Protein AF-A0AAV1TSM8-F1 (afdb_monomer_lite)

Secondary structure (DSSP, 8-state):
--HHHHHHHHHHHT---SS----HHHHHHHHHHHHTT--S-----TT-THHHHHHHHHTT-HHHHHHHHHHHHSTTTHHHHHHHHHHHH-HHHHHHHHHH--S--HHHHHHHHHHHHHHHHHHHT-TT--HHHHHHHHSTTS---GGGGGSHHHHHHHHHT-S-HHHHHHHHHHHTTT-HHHHHHHHHHHHH-TTS-HHHHHHHHHHHHHH-GGG----PPPP----

Structure (mmCIF, N/CA/C/O backbone):
data_AF-A0AAV1TSM8-F1
#
_entry.id   AF-A0AAV1TSM8-F1
#
loop_
_atom_site.group_PDB
_atom_site.id
_atom_site.type_symbol
_atom_site.label_atom_id
_atom_site.label_alt_id
_atom_site.label_comp_id
_atom_site.label_asym_id
_atom_site.label_entity_id
_atom_site.label_seq_id
_atom_site.pdbx_PDB_ins_code
_atom_site.Cartn_x
_atom_site.Cartn_y
_atom_site.Cartn_z
_atom_site.occupancy
_atom_site.B_iso_or_equiv
_atom_site.auth_seq_id
_atom_site.auth_comp_id
_atom_site.auth_asym_id
_atom_site.auth_atom_id
_atom_site.pdbx_PDB_model_num
ATOM 1 N N . MET A 1 1 ? -29.220 9.085 11.160 1.00 35.12 1 MET A N 1
ATOM 2 C CA . MET A 1 1 ? -28.774 9.929 12.291 1.00 35.12 1 MET A CA 1
ATOM 3 C C . MET A 1 1 ? -27.997 11.098 11.703 1.00 35.12 1 MET A C 1
ATOM 5 O O . MET A 1 1 ? -27.112 10.836 10.897 1.00 35.12 1 MET A O 1
ATOM 9 N N . ASN A 1 2 ? -28.374 12.352 11.973 1.00 27.00 2 ASN A N 1
ATOM 10 C CA . ASN A 1 2 ? -27.680 13.510 11.381 1.00 27.00 2 ASN A CA 1
ATOM 11 C C . ASN A 1 2 ? -26.471 13.957 12.241 1.00 27.00 2 ASN A C 1
ATOM 13 O O . ASN A 1 2 ? -26.323 13.535 13.389 1.00 27.00 2 ASN A O 1
ATOM 17 N N . LEU A 1 3 ? -25.602 14.810 11.683 1.00 28.75 3 LEU A N 1
ATOM 18 C CA . LEU A 1 3 ? -24.362 15.292 12.318 1.00 28.75 3 LEU A CA 1
ATOM 19 C C . LEU A 1 3 ? -24.583 15.992 13.673 1.00 28.75 3 LEU A C 1
ATOM 21 O O . LEU A 1 3 ? -23.741 15.866 14.561 1.00 28.75 3 LEU A O 1
ATOM 25 N N . SER A 1 4 ? -25.709 16.691 13.863 1.00 26.81 4 SER A N 1
ATOM 26 C CA . SER A 1 4 ? -26.006 17.366 15.133 1.00 26.81 4 SER A CA 1
ATOM 27 C C . SER A 1 4 ? -26.479 16.382 16.204 1.00 26.81 4 SER A C 1
ATOM 29 O O . SER A 1 4 ? -26.084 16.502 17.359 1.00 26.81 4 SER A O 1
ATOM 31 N N . GLN A 1 5 ? -27.246 15.359 15.822 1.00 33.25 5 GLN A N 1
ATOM 32 C CA . GLN A 1 5 ? -27.671 14.278 16.715 1.00 33.25 5 GLN A CA 1
ATOM 33 C C . GLN A 1 5 ? -26.491 13.398 17.146 1.00 33.25 5 GLN A C 1
ATOM 35 O O . GLN A 1 5 ? -26.446 12.965 18.293 1.00 33.25 5 GLN A O 1
ATOM 40 N N . PHE A 1 6 ? -25.503 13.192 16.267 1.00 38.78 6 PHE A N 1
ATOM 41 C CA . PHE A 1 6 ? -24.256 12.501 16.603 1.00 38.78 6 PHE A CA 1
ATOM 42 C C . PHE A 1 6 ? -23.416 13.287 17.615 1.00 38.78 6 PHE A C 1
ATOM 44 O O . PHE A 1 6 ? -22.972 12.712 18.601 1.00 38.78 6 PHE A O 1
ATOM 51 N N . GLY A 1 7 ? -23.252 14.602 17.432 1.00 30.39 7 GLY A N 1
ATOM 52 C CA . GLY A 1 7 ? -22.493 15.445 18.365 1.00 30.39 7 GLY A CA 1
ATOM 53 C C . GLY A 1 7 ? -23.121 15.575 19.760 1.00 30.39 7 GLY A C 1
ATOM 54 O O . GLY A 1 7 ? -22.390 15.740 20.738 1.00 30.39 7 GLY A O 1
ATOM 55 N N . THR A 1 8 ? -24.451 15.490 19.861 1.00 36.94 8 THR A N 1
ATOM 56 C CA . THR A 1 8 ? -25.181 15.513 21.141 1.00 36.94 8 THR A CA 1
ATOM 57 C C . THR A 1 8 ? -25.131 14.155 21.837 1.00 36.94 8 THR A C 1
ATOM 59 O O . THR A 1 8 ? -24.719 14.086 22.990 1.00 36.94 8 THR A O 1
ATOM 62 N N . TRP A 1 9 ? -25.415 13.069 21.113 1.00 39.03 9 TRP A N 1
ATOM 63 C CA . TRP A 1 9 ? -25.299 11.704 21.637 1.00 39.03 9 TRP A CA 1
ATOM 64 C C . TRP A 1 9 ? -23.859 11.375 22.082 1.00 39.03 9 TRP A C 1
ATOM 66 O O . TRP A 1 9 ? -23.645 10.807 23.147 1.00 39.03 9 TRP A O 1
ATOM 76 N N . PHE A 1 10 ? -22.848 11.818 21.325 1.00 37.97 10 PHE A N 1
ATOM 77 C CA . PHE A 1 10 ? -21.428 11.642 21.660 1.00 37.97 10 PHE A CA 1
ATOM 78 C C . PHE A 1 10 ? -21.010 12.429 22.915 1.00 37.97 10 PHE A C 1
ATOM 80 O O . PHE A 1 10 ? -20.179 11.953 23.683 1.00 37.97 10 PHE A O 1
ATOM 87 N N . ARG A 1 11 ? -21.611 13.603 23.166 1.00 37.28 11 ARG A N 1
ATOM 88 C CA . ARG A 1 11 ? -21.405 14.377 24.406 1.00 37.28 11 ARG A CA 1
ATOM 89 C C . ARG A 1 11 ? -22.070 13.730 25.622 1.00 37.28 11 ARG A C 1
ATOM 91 O O . ARG A 1 11 ? -21.498 13.778 26.705 1.00 37.28 11 ARG A O 1
ATOM 98 N N . GLU A 1 12 ? -23.233 13.109 25.444 1.00 39.12 12 GLU A N 1
ATOM 99 C CA . GLU A 1 12 ? -23.929 12.373 26.510 1.00 39.12 12 GLU A CA 1
ATOM 100 C C . GLU A 1 12 ? -23.198 11.077 26.887 1.00 39.12 12 GLU A C 1
ATOM 102 O O . GLU A 1 12 ? -23.051 10.777 28.070 1.00 39.12 12 GLU A O 1
ATOM 107 N N . VAL A 1 13 ? -22.656 10.352 25.902 1.00 37.75 13 VAL A N 1
ATOM 108 C CA . VAL A 1 13 ? -21.844 9.141 26.131 1.00 37.75 13 VAL A CA 1
ATOM 109 C C . VAL A 1 13 ? -20.476 9.474 26.751 1.00 37.75 13 VAL A C 1
ATOM 111 O O . VAL A 1 13 ? -19.934 8.677 27.514 1.00 37.75 13 VAL A O 1
ATOM 114 N N . LEU A 1 14 ? -19.920 10.660 26.474 1.00 37.56 14 LEU A N 1
ATOM 115 C CA . LEU A 1 14 ? -18.605 11.102 26.953 1.00 37.56 14 LEU A CA 1
ATOM 116 C C . LEU A 1 14 ? -18.664 12.133 28.086 1.00 37.56 14 LEU A C 1
ATOM 118 O O . LEU A 1 14 ? -17.854 13.062 28.120 1.00 37.56 14 LEU A O 1
ATOM 122 N N . SER A 1 15 ? -19.514 11.924 29.092 1.00 33.62 15 SER A N 1
ATOM 123 C CA . SER A 1 15 ? -19.273 12.524 30.417 1.00 33.62 15 SER A CA 1
ATOM 124 C C . SER A 1 15 ? -18.057 11.861 31.091 1.00 33.62 15 SER A C 1
ATOM 126 O O . SER A 1 15 ? -18.151 11.272 32.164 1.00 33.62 15 SER A O 1
ATOM 128 N N . ILE A 1 16 ? -16.896 11.912 30.431 1.00 40.06 16 ILE A N 1
ATOM 129 C CA . ILE A 1 16 ? -15.608 11.479 30.963 1.00 40.06 16 ILE A CA 1
ATOM 130 C C . ILE A 1 16 ? -14.899 12.749 31.448 1.00 40.06 16 ILE A C 1
ATOM 132 O O . ILE A 1 16 ? -14.611 13.629 30.632 1.00 40.06 16 ILE A O 1
ATOM 136 N N . PRO A 1 17 ? -14.618 12.878 32.757 1.00 32.00 17 PRO A N 1
ATOM 137 C CA . PRO A 1 17 ? -13.955 14.051 33.310 1.00 32.00 17 PRO A CA 1
ATOM 138 C C . PRO A 1 17 ? -12.619 14.286 32.605 1.00 32.00 17 PRO A C 1
ATOM 140 O O . PRO A 1 17 ? -11.873 13.340 32.342 1.00 32.00 17 PRO A O 1
ATOM 143 N N . SER A 1 18 ? -12.311 15.551 32.330 1.00 34.22 18 SER A N 1
ATOM 144 C CA . SER A 1 18 ? -11.140 16.059 31.600 1.00 34.22 18 SER A CA 1
ATOM 145 C C . SER A 1 18 ? -9.784 15.821 32.288 1.00 34.22 18 SER A C 1
ATOM 147 O O . SER A 1 18 ? -8.811 16.533 32.041 1.00 34.22 18 SER A O 1
ATOM 149 N N . THR A 1 19 ? -9.665 14.800 33.132 1.00 33.09 19 THR A N 1
ATOM 150 C CA . THR A 1 19 ? -8.467 14.508 33.911 1.00 33.09 19 THR A CA 1
ATOM 151 C C . THR A 1 19 ? -7.924 13.119 33.570 1.00 33.09 19 THR A C 1
ATOM 153 O O . THR A 1 19 ? -8.508 12.085 33.877 1.00 33.09 19 THR A O 1
ATOM 156 N N . SER A 1 20 ? -6.738 13.112 32.950 1.00 36.88 20 SER A N 1
ATOM 157 C CA . SER A 1 20 ? -5.834 11.959 32.828 1.00 36.88 20 SER A CA 1
ATOM 158 C C . SER A 1 20 ? -6.341 10.753 32.003 1.00 36.88 20 SER A C 1
ATOM 160 O O . SER A 1 20 ? -7.030 9.855 32.488 1.00 36.88 20 SER A O 1
ATOM 162 N N . LEU A 1 21 ? -5.848 10.636 30.760 1.00 42.19 21 LEU A N 1
ATOM 163 C CA . LEU A 1 21 ? -5.798 9.390 29.958 1.00 42.19 21 LEU A CA 1
ATOM 164 C C . LEU A 1 21 ? -4.765 8.383 30.528 1.00 42.19 21 LEU A C 1
ATOM 166 O O . LEU A 1 21 ? -3.925 7.826 29.810 1.00 42.19 21 LEU A O 1
ATOM 170 N N . GLY A 1 22 ? -4.789 8.186 31.848 1.00 32.69 22 GLY A N 1
ATOM 171 C CA . GLY A 1 22 ? -3.779 7.455 32.615 1.00 32.69 22 GLY A CA 1
ATOM 172 C C . GLY A 1 22 ? -3.877 5.928 32.564 1.00 32.69 22 GLY A C 1
ATOM 173 O O . GLY A 1 22 ? -2.930 5.262 32.961 1.00 32.69 22 GLY A O 1
ATOM 174 N N . GLY A 1 23 ? -4.957 5.340 32.042 1.00 42.69 23 GLY A N 1
ATOM 175 C CA . GLY A 1 23 ? -5.157 3.881 32.047 1.00 42.69 23 GLY A CA 1
ATOM 176 C C . GLY A 1 23 ? -5.340 3.292 30.650 1.00 42.69 23 GLY A C 1
ATOM 177 O O . GLY A 1 23 ? -6.032 3.885 29.828 1.00 42.69 23 GLY A O 1
ATOM 178 N N . SER A 1 24 ? -4.741 2.123 30.377 1.00 45.41 24 SER A N 1
ATOM 179 C CA . SER A 1 24 ? -5.003 1.329 29.155 1.00 45.41 24 SER A CA 1
ATOM 180 C C . SER A 1 24 ? -6.497 1.020 28.996 1.00 45.41 24 SER A C 1
ATOM 182 O O . SER A 1 24 ? -7.007 1.080 27.884 1.00 45.41 24 SER A O 1
ATOM 184 N N . SER A 1 25 ? -7.220 0.803 30.106 1.00 44.16 25 SER A N 1
ATOM 185 C CA . SER A 1 25 ? -8.643 0.440 30.083 1.00 44.16 25 SER A CA 1
ATOM 186 C C . SER A 1 25 ? -9.541 1.540 29.514 1.00 44.16 25 SER A C 1
ATOM 188 O O . SER A 1 25 ? -10.339 1.254 28.638 1.00 44.16 25 SER A O 1
ATOM 190 N N . LYS A 1 26 ? -9.363 2.813 29.902 1.00 52.72 26 LYS A N 1
ATOM 191 C CA . LYS A 1 26 ? -10.161 3.932 29.355 1.00 52.72 26 LYS A CA 1
ATOM 192 C C . LYS A 1 26 ? -9.941 4.130 27.854 1.00 52.72 26 LYS A C 1
ATOM 194 O O . LYS A 1 26 ? -10.838 4.551 27.132 1.00 52.72 26 LYS A O 1
ATOM 199 N N . VAL A 1 27 ? -8.727 3.847 27.383 1.00 48.19 27 VAL A N 1
ATOM 200 C CA . VAL A 1 27 ? -8.372 3.930 25.962 1.00 48.19 27 VAL A CA 1
ATOM 201 C C . VAL A 1 27 ? -8.989 2.758 25.193 1.00 48.19 27 VAL A C 1
ATOM 203 O O . VAL A 1 27 ? -9.512 2.951 24.098 1.00 48.19 27 VAL A O 1
ATOM 206 N N . GLU A 1 28 ? -8.990 1.563 25.784 1.00 45.34 28 GLU A N 1
ATOM 207 C CA . GLU A 1 28 ? -9.675 0.385 25.247 1.00 45.34 28 GLU A CA 1
ATOM 208 C C . GLU A 1 28 ? -11.203 0.547 25.241 1.00 45.34 28 GLU A C 1
ATOM 210 O O . GLU A 1 28 ? -11.828 0.160 24.257 1.00 45.34 28 GLU A O 1
ATOM 215 N N . GLU A 1 29 ? -11.798 1.168 26.263 1.00 53.22 29 GLU A N 1
ATOM 216 C CA . GLU A 1 29 ? -13.232 1.491 26.352 1.00 53.22 29 GLU A CA 1
ATOM 217 C C . GLU A 1 29 ? -13.659 2.496 25.275 1.00 53.22 29 GLU A C 1
ATOM 219 O O . GLU A 1 29 ? -14.623 2.243 24.552 1.00 53.22 29 GLU A O 1
ATOM 224 N N . LEU A 1 30 ? -12.904 3.589 25.095 1.00 52.16 30 LEU A N 1
ATOM 225 C CA . LEU A 1 30 ? -13.099 4.543 23.991 1.00 52.16 30 LEU A CA 1
ATOM 226 C C . LEU A 1 30 ? -13.048 3.836 22.632 1.00 52.16 30 LEU A C 1
ATOM 228 O O . LEU A 1 30 ? -13.868 4.090 21.752 1.00 52.16 30 LEU A O 1
ATOM 232 N N . PHE A 1 31 ? -12.110 2.907 22.472 1.00 48.06 31 PHE A N 1
ATOM 233 C CA . PHE A 1 31 ? -11.963 2.141 21.244 1.00 48.06 31 PHE A CA 1
ATOM 234 C C . PHE A 1 31 ? -13.099 1.140 21.018 1.00 48.06 31 PHE A C 1
ATOM 236 O O . PHE A 1 31 ? -13.610 1.048 19.905 1.00 48.06 31 PHE A O 1
ATOM 243 N N . HIS A 1 32 ? -13.532 0.425 22.058 1.00 47.44 32 HIS A N 1
ATOM 244 C CA . HIS A 1 32 ? -14.651 -0.517 21.979 1.00 47.44 32 HIS A CA 1
ATOM 245 C C . HIS A 1 32 ? -15.971 0.210 21.724 1.00 47.44 32 HIS A C 1
ATOM 247 O O . HIS A 1 32 ? -16.754 -0.262 20.911 1.00 47.44 32 HIS A O 1
ATOM 253 N N . SER A 1 33 ? -16.188 1.382 22.325 1.00 48.62 33 SER A N 1
ATOM 254 C CA . SER A 1 33 ? -17.345 2.239 22.036 1.00 48.62 33 SER A CA 1
ATOM 255 C C . SER A 1 33 ? -17.369 2.678 20.566 1.00 48.62 33 SER A C 1
ATOM 257 O O . SER A 1 33 ? -18.388 2.556 19.888 1.00 48.62 33 SER A O 1
ATOM 259 N N . ILE A 1 34 ? -16.217 3.093 20.025 1.00 49.06 34 ILE A N 1
ATOM 260 C CA . ILE A 1 34 ? -16.070 3.415 18.600 1.00 49.06 34 ILE A CA 1
ATOM 261 C C . ILE A 1 34 ? -16.335 2.168 17.739 1.00 49.06 34 ILE A C 1
ATOM 263 O O . ILE A 1 34 ? -17.004 2.300 16.715 1.00 49.06 34 ILE A O 1
ATOM 267 N N . ALA A 1 35 ? -15.844 0.991 18.136 1.00 40.03 35 ALA A N 1
ATOM 268 C CA . ALA A 1 35 ? -15.894 -0.261 17.376 1.00 40.03 35 ALA A CA 1
ATOM 269 C C . ALA A 1 35 ? -17.227 -1.030 17.457 1.00 40.03 35 ALA A C 1
ATOM 271 O O . ALA A 1 35 ? -17.561 -1.741 16.517 1.00 40.03 35 ALA A O 1
ATOM 272 N N . GLN A 1 36 ? -18.014 -0.903 18.530 1.00 43.00 36 GLN A N 1
ATOM 273 C CA . GLN A 1 36 ? -19.219 -1.715 18.783 1.00 43.00 36 GLN A CA 1
ATOM 274 C C . GLN A 1 36 ? -20.381 -1.474 17.803 1.00 43.00 36 GLN A C 1
ATOM 276 O O . GLN A 1 36 ? -21.372 -2.201 17.826 1.00 43.00 36 GLN A O 1
ATOM 281 N N . HIS A 1 37 ? -20.268 -0.492 16.910 1.00 39.97 37 HIS A N 1
ATOM 282 C CA . HIS A 1 37 ? -21.235 -0.271 15.829 1.00 39.97 37 HIS A CA 1
ATOM 283 C C . HIS A 1 37 ? -20.816 -0.897 14.488 1.00 39.97 37 HIS A C 1
ATOM 285 O O . HIS A 1 37 ? -21.556 -0.812 13.510 1.00 39.97 37 HIS A O 1
ATOM 291 N N . ALA A 1 38 ? -19.666 -1.571 14.448 1.00 38.03 38 ALA A N 1
ATOM 292 C CA . ALA A 1 38 ? -19.177 -2.320 13.301 1.00 38.03 38 ALA A CA 1
ATOM 293 C C . ALA A 1 38 ? -19.824 -3.711 13.232 1.00 38.03 38 ALA A C 1
ATOM 295 O O . ALA A 1 38 ? -19.427 -4.629 13.953 1.00 38.03 38 ALA A O 1
ATOM 296 N N . LYS A 1 39 ? -20.798 -3.917 12.341 1.00 35.34 39 LYS A N 1
ATOM 297 C CA . LYS A 1 39 ? -21.132 -5.288 11.927 1.00 35.34 39 LYS A CA 1
ATOM 298 C C . LYS A 1 39 ? -19.935 -5.845 11.159 1.00 35.34 39 LYS A C 1
ATOM 300 O O . LYS A 1 39 ? -19.425 -5.176 10.270 1.00 35.34 39 LYS A O 1
ATOM 305 N N . VAL A 1 40 ? -19.510 -7.066 11.490 1.00 34.75 40 VAL A N 1
ATOM 306 C CA . VAL A 1 40 ? -18.447 -7.807 10.790 1.00 34.75 40 VAL A CA 1
ATOM 307 C C . VAL A 1 40 ? -18.929 -8.150 9.377 1.00 34.75 40 VAL A C 1
ATOM 309 O O . VAL A 1 40 ? -19.366 -9.258 9.091 1.00 34.75 40 VAL A O 1
ATOM 312 N N . LYS A 1 41 ? -18.918 -7.162 8.493 1.00 37.03 41 LYS A N 1
ATOM 313 C CA . LYS A 1 41 ? -19.013 -7.327 7.052 1.00 37.03 41 LYS A CA 1
ATOM 314 C C . LYS A 1 41 ? -17.771 -6.638 6.522 1.00 37.03 41 LYS A C 1
ATOM 316 O O . LYS A 1 41 ? -17.574 -5.456 6.785 1.00 37.03 41 LYS A O 1
ATOM 321 N N . ILE A 1 42 ? -16.898 -7.388 5.858 1.00 38.28 42 ILE A N 1
ATOM 322 C CA . ILE A 1 42 ? -15.770 -6.797 5.144 1.00 38.28 42 ILE A CA 1
ATOM 323 C C . ILE A 1 42 ? -16.404 -5.931 4.056 1.00 38.28 42 ILE A C 1
ATOM 325 O O . ILE A 1 42 ? -16.921 -6.450 3.069 1.00 38.28 42 ILE A O 1
ATOM 329 N N . VAL A 1 43 ? -16.480 -4.622 4.288 1.00 40.88 43 VAL A N 1
ATOM 330 C CA . VAL A 1 43 ? -16.916 -3.679 3.261 1.00 40.88 43 VAL A CA 1
ATOM 331 C C . VAL A 1 43 ? -15.724 -3.515 2.327 1.00 40.88 43 VAL A C 1
ATOM 333 O O . VAL A 1 43 ? -14.792 -2.756 2.592 1.00 40.88 43 VAL A O 1
ATOM 336 N N . THR A 1 44 ? -15.714 -4.349 1.291 1.00 46.91 44 THR A N 1
ATOM 337 C CA . THR A 1 44 ? -14.801 -4.278 0.145 1.00 46.91 44 THR A CA 1
ATOM 338 C C . THR A 1 44 ? -15.327 -3.353 -0.946 1.00 46.91 44 THR A C 1
ATOM 340 O O . THR A 1 44 ? -14.663 -3.204 -1.968 1.00 46.91 44 THR A O 1
ATOM 343 N N . ASP A 1 45 ? -16.523 -2.791 -0.756 1.00 51.19 45 ASP A N 1
ATOM 344 C CA . ASP A 1 45 ? -17.213 -2.020 -1.773 1.00 51.19 45 ASP A CA 1
ATOM 345 C C . ASP A 1 45 ? -16.500 -0.687 -1.977 1.00 51.19 45 ASP A C 1
ATOM 347 O O . ASP A 1 45 ? -16.476 0.173 -1.094 1.00 51.19 45 ASP A O 1
ATOM 351 N N . VAL A 1 46 ? -15.840 -0.562 -3.122 1.00 51.94 46 VAL A N 1
ATOM 352 C CA . VAL A 1 46 ? -15.039 0.617 -3.445 1.00 51.94 46 VAL A CA 1
ATOM 353 C C . VAL A 1 46 ? -15.925 1.784 -3.889 1.00 51.94 46 VAL A C 1
ATOM 355 O O . VAL A 1 46 ? -15.475 2.930 -3.902 1.00 51.94 46 VAL A O 1
ATOM 358 N N . ASP A 1 47 ? -17.205 1.504 -4.150 1.00 51.28 47 ASP A N 1
ATOM 359 C CA . ASP A 1 47 ? -18.216 2.491 -4.517 1.00 51.28 47 ASP A CA 1
ATOM 360 C C . ASP A 1 47 ? -18.777 3.241 -3.287 1.00 51.28 47 ASP A C 1
ATOM 362 O O . ASP A 1 47 ? -19.383 4.306 -3.431 1.00 51.28 47 ASP A O 1
ATOM 366 N N . ASP A 1 48 ? -18.520 2.752 -2.062 1.00 63.50 48 ASP A N 1
AT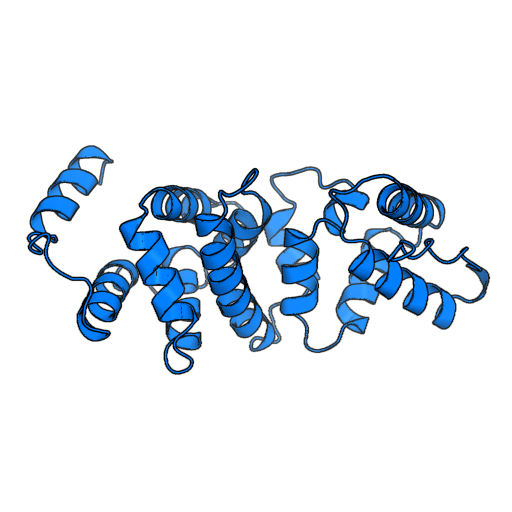OM 367 C CA . ASP A 1 48 ? -18.881 3.414 -0.799 1.00 63.50 48 ASP A CA 1
ATOM 368 C C . ASP A 1 48 ? -17.644 3.766 0.050 1.00 63.50 48 ASP A C 1
ATOM 370 O O . ASP A 1 48 ? -17.237 3.062 0.977 1.00 63.50 48 ASP A O 1
ATOM 374 N N . LEU A 1 49 ? -17.063 4.939 -0.222 1.00 65.06 49 LEU A N 1
ATOM 375 C CA . LEU A 1 49 ? -15.950 5.506 0.554 1.00 65.06 49 LEU A CA 1
ATOM 376 C C . LEU A 1 49 ? -16.405 6.342 1.766 1.00 65.06 49 LEU A C 1
ATOM 378 O O . LEU A 1 49 ? -15.611 7.102 2.338 1.00 65.06 49 LEU A O 1
ATOM 382 N N . SER A 1 50 ? -17.666 6.233 2.203 1.00 67.25 50 SER A N 1
ATOM 383 C CA . SER A 1 50 ? -18.161 6.988 3.366 1.00 67.25 50 SER A CA 1
ATOM 384 C C . SER A 1 50 ? -17.369 6.675 4.644 1.00 67.25 50 SER A C 1
ATOM 386 O O . SER A 1 50 ? -17.090 7.584 5.435 1.00 67.25 50 SER A O 1
ATOM 388 N N . GLY A 1 51 ? -16.909 5.428 4.800 1.00 67.06 51 GLY A N 1
ATOM 389 C CA . GLY A 1 51 ? -16.019 5.005 5.882 1.00 67.06 51 GLY A CA 1
ATOM 390 C C . GLY A 1 51 ? -14.675 5.741 5.885 1.00 67.06 51 GLY A C 1
ATOM 391 O O . GLY A 1 51 ? -14.172 6.096 6.951 1.00 67.06 51 GLY A O 1
ATOM 392 N N . ALA A 1 52 ? -14.131 6.075 4.710 1.00 67.12 52 ALA A N 1
ATOM 393 C CA . ALA A 1 52 ? -12.859 6.783 4.589 1.00 67.12 52 ALA A CA 1
ATOM 394 C C . ALA A 1 52 ? -12.996 8.224 5.083 1.00 67.12 52 ALA A C 1
ATOM 396 O O . ALA A 1 52 ? -12.173 8.705 5.862 1.00 67.12 52 ALA A O 1
ATOM 397 N N . LYS A 1 53 ? -14.088 8.895 4.696 1.00 69.75 53 LYS A N 1
ATOM 398 C CA . LYS A 1 53 ? -14.419 10.236 5.191 1.00 69.75 53 LYS A CA 1
ATOM 399 C C . LYS A 1 53 ? -14.605 10.231 6.707 1.00 69.75 53 LYS A C 1
ATOM 401 O O . LYS A 1 53 ? -14.031 11.075 7.388 1.00 69.75 53 LYS A O 1
ATOM 406 N N . GLN A 1 54 ? -15.359 9.271 7.243 1.00 72.06 54 GLN A N 1
ATOM 407 C CA . GLN A 1 54 ? -15.567 9.145 8.690 1.00 72.06 54 GLN A CA 1
ATOM 408 C C . GLN A 1 54 ? -14.250 8.920 9.441 1.00 72.06 54 GLN A C 1
ATOM 410 O O . GLN A 1 54 ? -14.016 9.560 10.467 1.00 72.06 54 GLN A O 1
ATOM 415 N N . PHE A 1 55 ? -13.364 8.070 8.920 1.00 75.75 55 PHE A N 1
ATOM 416 C CA . PHE A 1 55 ? -12.042 7.865 9.503 1.00 75.75 55 PHE A CA 1
ATOM 417 C C . PHE A 1 55 ? -11.191 9.142 9.450 1.00 75.75 55 PHE A C 1
ATOM 419 O O . PHE A 1 55 ? -10.622 9.541 10.464 1.00 75.75 55 PHE A O 1
ATOM 426 N N . LEU A 1 56 ? -11.148 9.846 8.316 1.00 72.00 56 LEU A N 1
ATOM 427 C CA . LEU A 1 56 ? -10.405 11.105 8.197 1.00 72.00 56 LEU A CA 1
ATOM 428 C C . LEU A 1 56 ? -10.931 12.198 9.142 1.00 72.00 56 LEU A C 1
ATOM 430 O O . LEU A 1 56 ? -10.122 12.930 9.710 1.00 72.00 56 LEU A O 1
ATOM 434 N N . GLU A 1 57 ? -12.248 12.291 9.352 1.00 72.69 57 GLU A N 1
ATOM 435 C CA . GLU A 1 57 ? -12.850 13.184 10.359 1.00 72.69 57 GLU A CA 1
ATOM 436 C C . GLU A 1 57 ? -12.474 12.767 11.788 1.00 72.69 57 GLU A C 1
ATOM 438 O O . GLU A 1 57 ? -12.105 13.613 12.598 1.00 72.69 57 GLU A O 1
ATOM 443 N N . THR A 1 58 ? -12.478 11.463 12.081 1.00 68.56 58 THR A N 1
ATOM 444 C CA . THR A 1 58 ? -12.037 10.897 13.373 1.00 68.56 58 THR A CA 1
ATOM 445 C C . THR A 1 58 ? -10.588 11.304 13.684 1.00 68.56 58 THR A C 1
ATOM 447 O O . THR A 1 58 ? -10.247 11.614 14.824 1.00 68.56 58 THR A O 1
ATOM 450 N N . LEU A 1 59 ? -9.727 11.382 12.663 1.00 68.19 59 LEU A N 1
ATOM 451 C CA . LEU A 1 59 ? -8.335 11.817 12.816 1.00 68.19 59 LEU A CA 1
ATOM 452 C C . LEU A 1 59 ? -8.160 13.319 13.085 1.00 68.19 59 LEU A C 1
ATOM 454 O O . LEU A 1 59 ? -7.050 13.721 13.433 1.00 68.19 59 LEU A O 1
ATOM 458 N N . LYS A 1 60 ? -9.199 14.149 12.916 1.00 68.75 60 LYS A N 1
ATOM 459 C CA . LYS A 1 60 ? -9.135 15.580 13.263 1.00 68.75 60 LYS A CA 1
ATOM 460 C C . LYS A 1 60 ? -9.247 15.822 14.768 1.00 68.75 60 LYS A C 1
ATOM 462 O O . LYS A 1 60 ? -8.915 16.914 15.219 1.00 68.75 60 LYS A O 1
ATOM 467 N N . ASP A 1 61 ? -9.688 14.827 15.539 1.00 73.25 61 ASP A N 1
ATOM 468 C CA . ASP A 1 61 ? -9.739 14.887 16.998 1.00 73.25 61 ASP A CA 1
ATOM 469 C C . ASP A 1 61 ? -8.389 14.433 17.607 1.00 73.25 61 ASP A C 1
ATOM 471 O O . ASP A 1 61 ? -8.033 13.248 17.528 1.00 73.25 61 ASP A O 1
ATOM 475 N N . PRO A 1 62 ? -7.625 15.334 18.262 1.00 66.81 62 PRO A N 1
ATOM 476 C CA . PRO A 1 62 ? -6.321 15.007 18.845 1.00 66.81 62 PRO A CA 1
ATOM 477 C C . PRO A 1 62 ? -6.377 13.943 19.951 1.00 66.81 62 PRO A C 1
ATOM 479 O O . PRO A 1 62 ? -5.400 13.213 20.158 1.00 66.81 62 PRO A O 1
ATOM 482 N N . VAL A 1 63 ? -7.498 13.846 20.673 1.00 69.44 63 VAL A N 1
ATOM 483 C CA . VAL A 1 63 ? -7.693 12.863 21.749 1.00 69.44 63 VAL A CA 1
ATOM 484 C C . VAL A 1 63 ? -7.826 11.468 21.152 1.00 69.44 63 VAL A C 1
ATOM 486 O O . VAL A 1 63 ? -7.151 10.533 21.595 1.00 69.44 63 VAL A O 1
ATOM 489 N N . GLN A 1 64 ? -8.637 11.344 20.102 1.00 67.44 64 GLN A N 1
ATOM 490 C CA . GLN A 1 64 ? -8.850 10.081 19.396 1.00 67.44 64 GLN A CA 1
ATOM 491 C C . GLN A 1 64 ? -7.569 9.626 18.696 1.00 67.44 64 GLN A C 1
ATOM 493 O O . GLN A 1 64 ? -7.165 8.472 18.835 1.00 67.44 64 GLN A O 1
ATOM 498 N N . LEU A 1 65 ? -6.865 10.547 18.035 1.00 67.50 65 LEU A N 1
ATOM 499 C CA . LEU A 1 65 ? -5.585 10.282 17.376 1.00 67.50 65 LEU A CA 1
ATOM 500 C C . LEU A 1 65 ? -4.551 9.671 18.340 1.00 67.50 65 LEU A C 1
ATOM 502 O O . LEU A 1 65 ? -3.900 8.669 18.026 1.00 67.50 65 LEU A O 1
ATOM 506 N N . LYS A 1 66 ? -4.436 10.240 19.547 1.00 69.50 66 LYS A N 1
ATOM 507 C CA . LYS A 1 66 ? -3.519 9.758 20.589 1.00 69.50 66 LYS A CA 1
ATOM 508 C C . LYS A 1 66 ? -3.956 8.409 21.168 1.00 69.50 66 LYS A C 1
ATOM 510 O O . LYS A 1 66 ? -3.103 7.571 21.469 1.00 69.50 66 LYS A O 1
ATOM 515 N N . ALA A 1 67 ? -5.264 8.181 21.299 1.00 70.38 67 ALA A N 1
ATOM 516 C CA . ALA A 1 67 ? -5.820 6.895 21.714 1.00 70.38 67 ALA A CA 1
ATOM 517 C C . ALA A 1 67 ? -5.504 5.788 20.693 1.00 70.38 67 ALA A C 1
ATOM 519 O O . ALA A 1 67 ? -4.959 4.750 21.076 1.00 70.38 67 ALA A O 1
ATOM 520 N N . PHE A 1 68 ? -5.739 6.032 19.397 1.00 70.06 68 PHE A N 1
ATOM 521 C CA . PHE A 1 68 ? -5.399 5.083 18.330 1.00 70.06 68 PHE A CA 1
ATOM 522 C C . PHE A 1 68 ? -3.911 4.758 18.308 1.00 70.06 68 PHE A C 1
ATOM 524 O O . PHE A 1 68 ? -3.551 3.583 18.246 1.00 70.06 68 PHE A O 1
ATOM 531 N N . GLN A 1 69 ? -3.046 5.773 18.410 1.00 69.56 69 GLN A N 1
ATOM 532 C CA . GLN A 1 69 ? -1.601 5.559 18.451 1.00 69.56 69 GLN A CA 1
ATOM 533 C C . GLN A 1 69 ? -1.207 4.649 19.623 1.00 69.56 69 GLN A C 1
ATOM 535 O O . GLN A 1 69 ? -0.502 3.660 19.428 1.00 69.56 69 GLN A O 1
ATOM 540 N N . LYS A 1 70 ? -1.700 4.940 20.834 1.00 70.94 70 LYS A N 1
ATOM 541 C CA . LYS A 1 70 ? -1.373 4.162 22.038 1.00 70.94 70 LYS A CA 1
ATOM 542 C C . LYS A 1 70 ? -1.830 2.704 21.927 1.00 70.94 70 LYS A C 1
ATOM 544 O O . LYS A 1 70 ? -1.112 1.813 22.373 1.00 70.94 70 LYS A O 1
ATOM 549 N N . LEU A 1 71 ? -2.985 2.458 21.309 1.00 68.44 71 LEU A N 1
ATOM 550 C CA . LEU A 1 71 ? -3.498 1.104 21.090 1.00 68.44 71 LEU A CA 1
ATOM 551 C C . LEU A 1 71 ? -2.718 0.361 20.006 1.00 68.44 71 LEU A C 1
ATOM 553 O O . LEU A 1 71 ? -2.291 -0.765 20.226 1.00 68.44 71 LEU A O 1
ATOM 557 N N . CYS A 1 72 ? -2.437 0.999 18.870 1.00 67.19 72 CYS A N 1
ATOM 558 C CA . CYS A 1 72 ? -1.647 0.376 17.804 1.00 67.19 72 CYS A CA 1
ATOM 559 C C . CYS A 1 72 ? -0.229 -0.001 18.273 1.00 67.19 72 CYS A C 1
ATOM 561 O O . CYS A 1 72 ? 0.324 -1.003 17.820 1.00 67.19 72 CYS A O 1
ATOM 563 N N . MET A 1 73 ? 0.344 0.777 19.200 1.00 68.19 73 MET A N 1
ATOM 564 C CA . MET A 1 73 ? 1.647 0.499 19.812 1.00 68.19 73 MET A CA 1
ATOM 565 C C . MET A 1 73 ? 1.602 -0.595 20.890 1.00 68.19 73 MET A C 1
ATOM 567 O O . MET A 1 73 ? 2.645 -1.162 21.218 1.00 68.19 73 MET A O 1
ATOM 571 N N . SER A 1 74 ? 0.431 -0.926 21.446 1.00 64.94 74 SER A N 1
ATOM 572 C CA . SER A 1 74 ? 0.320 -2.024 22.405 1.00 64.94 74 SER A CA 1
ATOM 573 C C . SER A 1 74 ? 0.198 -3.350 21.640 1.00 64.94 74 SER A C 1
ATOM 575 O O . SER A 1 74 ? -0.833 -3.691 21.059 1.00 64.94 74 SER A O 1
ATOM 577 N N . GLY A 1 75 ? 1.290 -4.122 21.601 1.00 55.56 75 GLY A N 1
ATOM 578 C CA . GLY A 1 75 ? 1.405 -5.325 20.759 1.00 55.56 75 GLY A CA 1
ATOM 579 C C . GLY A 1 75 ? 0.300 -6.375 20.961 1.00 55.56 75 GLY A C 1
ATOM 580 O O . GLY A 1 75 ? -0.035 -7.094 20.026 1.00 55.56 75 GLY A O 1
ATOM 581 N N . LYS A 1 76 ? -0.336 -6.421 22.142 1.00 59.31 76 LYS A N 1
ATOM 582 C CA . LYS A 1 76 ? -1.476 -7.312 22.435 1.00 59.31 76 LYS A CA 1
ATOM 583 C C . LYS A 1 76 ? -2.799 -6.864 21.796 1.00 59.31 76 LYS A C 1
ATOM 585 O O . LYS A 1 76 ? -3.715 -7.677 21.686 1.00 59.31 76 LYS A O 1
ATOM 590 N N . SER A 1 77 ? -2.925 -5.598 21.392 1.00 65.50 77 SER A N 1
ATOM 591 C CA . SER A 1 77 ? -4.176 -5.033 20.869 1.00 65.50 77 SER A CA 1
ATOM 592 C C . SER A 1 77 ? -4.125 -4.673 19.382 1.00 65.50 77 SER A C 1
ATOM 594 O O . SER A 1 77 ? -5.184 -4.573 18.770 1.00 65.50 77 SER A O 1
ATOM 596 N N . ARG A 1 78 ? -2.940 -4.586 18.757 1.00 72.12 78 ARG A N 1
ATOM 597 C CA . ARG A 1 78 ? -2.775 -4.196 17.339 1.00 72.12 78 ARG A CA 1
ATOM 598 C C . ARG A 1 78 ? -3.690 -4.959 16.369 1.00 72.12 78 ARG A C 1
ATOM 600 O O . ARG A 1 78 ? -4.344 -4.336 15.537 1.00 72.12 78 ARG A O 1
ATOM 607 N N . GLY A 1 79 ? -3.800 -6.283 16.505 1.00 72.25 79 GLY A N 1
ATOM 608 C CA . GLY A 1 79 ? -4.696 -7.097 15.668 1.00 72.25 79 GLY A CA 1
ATOM 609 C C . GLY A 1 79 ? -6.187 -6.821 15.911 1.00 72.25 79 GLY A C 1
ATOM 610 O O . GLY A 1 79 ? -6.958 -6.705 14.960 1.00 72.25 79 GLY A O 1
ATOM 611 N N .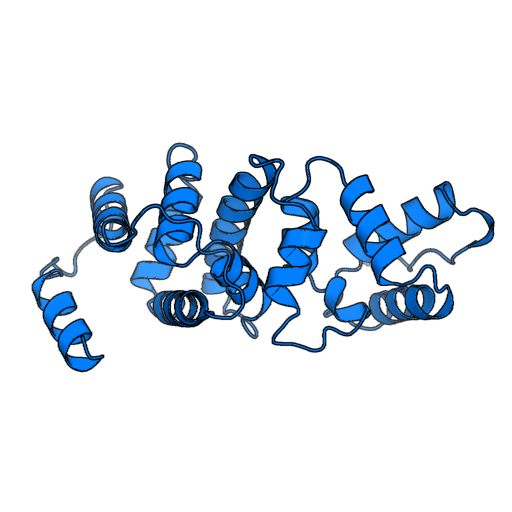 LYS A 1 80 ? -6.592 -6.636 17.177 1.00 74.88 80 LYS A N 1
ATOM 612 C CA . LYS A 1 80 ? -7.968 -6.249 17.546 1.00 74.88 80 LYS A CA 1
ATOM 613 C C . LYS A 1 80 ? -8.312 -4.854 17.032 1.00 74.88 80 LYS A C 1
ATOM 615 O O . LYS A 1 80 ? -9.438 -4.618 16.597 1.00 74.88 80 LYS A O 1
ATOM 620 N N . VAL A 1 81 ? -7.331 -3.953 17.059 1.00 74.44 81 VAL A N 1
ATOM 621 C CA . VAL A 1 81 ? -7.473 -2.588 16.569 1.00 74.44 81 VAL A CA 1
ATOM 622 C C . VAL A 1 81 ? -7.724 -2.583 15.069 1.00 74.44 81 VAL A C 1
ATOM 624 O O . VAL A 1 81 ? -8.722 -2.028 14.618 1.00 74.44 81 VAL A O 1
ATOM 627 N N . ALA A 1 82 ? -6.881 -3.281 14.308 1.00 79.88 82 ALA A N 1
ATOM 628 C CA . ALA A 1 82 ? -7.058 -3.418 12.868 1.00 79.88 82 ALA A CA 1
ATOM 629 C C . ALA A 1 82 ? -8.402 -4.074 12.510 1.00 79.88 82 ALA A C 1
ATOM 631 O O . ALA A 1 82 ? -9.109 -3.588 11.635 1.00 79.88 82 ALA A O 1
ATOM 632 N N . ALA A 1 83 ? -8.800 -5.137 13.220 1.00 77.50 83 ALA A N 1
ATOM 633 C CA . ALA A 1 83 ? -10.086 -5.801 12.994 1.00 77.50 83 ALA A CA 1
ATOM 634 C C . ALA A 1 83 ? -11.288 -4.880 13.252 1.00 77.50 83 ALA A C 1
ATOM 636 O O . ALA A 1 83 ? -12.257 -4.902 12.499 1.00 77.50 83 ALA A O 1
ATOM 637 N N . SER A 1 84 ? -11.212 -4.050 14.289 1.00 73.62 84 SER A N 1
ATOM 638 C CA . SER A 1 84 ? -12.279 -3.111 14.642 1.00 73.62 84 SER A CA 1
ATOM 639 C C . SER A 1 84 ? -12.361 -1.931 13.673 1.00 73.62 84 SER A C 1
ATOM 641 O O . SER A 1 84 ? -13.456 -1.514 13.307 1.00 73.62 84 SER A O 1
ATOM 643 N N . LEU A 1 85 ? -11.213 -1.417 13.219 1.00 78.06 85 LEU A N 1
ATOM 644 C CA . LEU A 1 85 ? -11.151 -0.387 12.179 1.00 78.06 85 LEU A CA 1
ATOM 645 C C . LEU A 1 85 ? -11.714 -0.913 10.854 1.00 78.06 85 LEU A C 1
ATOM 647 O O . LEU A 1 85 ? -12.567 -0.259 10.260 1.00 78.06 85 LEU A O 1
ATOM 651 N N . ALA A 1 86 ? -11.298 -2.114 10.444 1.00 80.00 86 ALA A N 1
ATOM 652 C CA . ALA A 1 86 ? -11.809 -2.784 9.253 1.00 80.00 86 ALA A CA 1
ATOM 653 C C . ALA A 1 86 ? -13.319 -3.040 9.338 1.00 80.00 86 ALA A C 1
ATOM 655 O O . ALA A 1 86 ? -14.042 -2.754 8.391 1.00 80.00 86 ALA A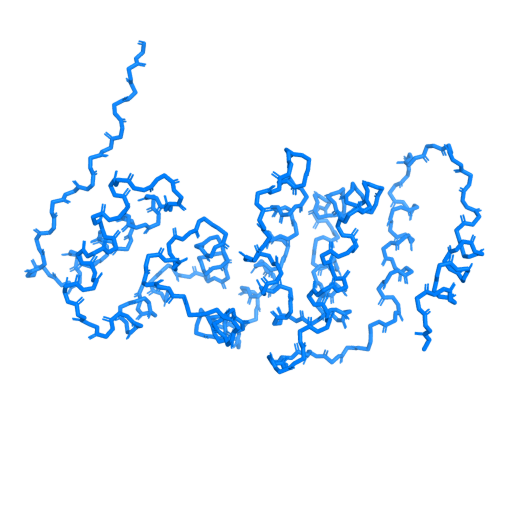 O 1
ATOM 656 N N . GLY A 1 87 ? -13.817 -3.530 10.478 1.00 74.00 87 GLY A N 1
ATOM 657 C CA . GLY A 1 87 ? -15.250 -3.756 10.661 1.00 74.00 87 GLY A CA 1
ATOM 658 C C . GLY A 1 87 ? -16.064 -2.462 10.635 1.00 74.00 87 GLY A C 1
ATOM 659 O O . GLY A 1 87 ? -17.203 -2.464 10.176 1.00 74.00 87 GLY A O 1
ATOM 660 N N . LYS A 1 88 ? -15.511 -1.361 11.160 1.00 74.06 88 LYS A N 1
ATOM 661 C CA . LYS A 1 88 ? -16.228 -0.086 11.254 1.00 74.06 88 LYS A CA 1
ATOM 662 C C . LYS A 1 88 ? -16.241 0.675 9.939 1.00 74.06 88 LYS A C 1
ATOM 664 O O . LYS A 1 88 ? -17.282 1.190 9.547 1.00 74.06 88 LYS A O 1
ATOM 669 N N . TYR A 1 89 ? -15.071 0.811 9.327 1.00 76.94 89 TYR A N 1
ATOM 670 C CA . TYR A 1 89 ? -14.872 1.693 8.183 1.00 76.94 89 TYR A CA 1
ATOM 671 C C . TYR A 1 89 ? -14.793 0.930 6.861 1.00 76.94 89 TYR A C 1
ATOM 673 O O . TYR A 1 89 ? -15.083 1.522 5.832 1.00 76.94 89 TYR A O 1
ATOM 681 N N . GLY A 1 90 ? -14.451 -0.361 6.879 1.00 81.88 90 GLY A N 1
ATOM 682 C CA . GLY A 1 90 ? -14.160 -1.156 5.686 1.00 81.88 90 GLY A CA 1
ATOM 683 C C . GLY A 1 90 ? -12.672 -1.153 5.337 1.00 81.88 90 GLY A C 1
ATOM 684 O O . GLY A 1 90 ? -11.983 -0.146 5.495 1.00 81.88 90 GLY A O 1
ATOM 685 N N . ASP A 1 91 ? -12.157 -2.284 4.852 1.00 86.81 91 ASP A N 1
ATOM 686 C CA . ASP A 1 91 ? -10.743 -2.412 4.474 1.00 86.81 91 ASP A CA 1
ATOM 687 C C . ASP A 1 91 ? -10.389 -1.497 3.284 1.00 86.81 91 ASP A C 1
ATOM 689 O O . ASP A 1 91 ? -9.371 -0.803 3.329 1.00 86.81 91 ASP A O 1
ATOM 693 N N . ALA A 1 92 ? -11.272 -1.408 2.281 1.00 83.81 92 ALA A N 1
ATOM 694 C CA . ALA A 1 92 ? -11.085 -0.548 1.110 1.00 83.81 92 ALA A CA 1
ATOM 695 C C . ALA A 1 92 ? -11.021 0.940 1.485 1.00 83.81 92 ALA A C 1
ATOM 697 O O . ALA A 1 92 ? -10.091 1.659 1.118 1.00 83.81 92 ALA A O 1
ATOM 698 N N . ALA A 1 93 ? -11.969 1.384 2.308 1.00 81.44 93 ALA A N 1
ATOM 699 C CA . ALA A 1 93 ? -12.024 2.743 2.825 1.00 81.44 93 ALA A CA 1
ATOM 700 C C . ALA A 1 93 ? -10.798 3.103 3.682 1.00 81.44 93 ALA A C 1
ATOM 702 O O . ALA A 1 93 ? -10.280 4.219 3.594 1.00 81.44 93 ALA A O 1
ATOM 703 N N . MET A 1 94 ? -10.311 2.158 4.494 1.00 86.69 94 MET A N 1
ATOM 704 C CA . MET A 1 94 ? -9.093 2.346 5.281 1.00 86.69 94 MET A CA 1
ATOM 705 C C . MET A 1 94 ? -7.858 2.478 4.385 1.00 86.69 94 MET A C 1
ATOM 707 O O . MET A 1 94 ? -7.059 3.391 4.600 1.00 86.69 94 MET A O 1
ATOM 711 N N . ALA A 1 95 ? -7.706 1.624 3.367 1.00 86.69 95 ALA A N 1
ATOM 712 C CA . ALA A 1 95 ? -6.618 1.735 2.392 1.00 86.69 95 ALA A CA 1
ATOM 713 C C . ALA A 1 95 ? -6.647 3.091 1.674 1.00 86.69 95 ALA A C 1
ATOM 715 O O . ALA A 1 95 ? -5.639 3.799 1.645 1.00 86.69 95 ALA A O 1
ATOM 716 N N . PHE A 1 96 ? -7.823 3.505 1.195 1.00 82.56 96 PHE A N 1
ATOM 717 C CA . PHE A 1 96 ? -8.011 4.801 0.554 1.00 82.56 96 PHE A CA 1
ATOM 718 C C . PHE A 1 96 ? -7.638 5.971 1.479 1.00 82.56 96 PHE A C 1
ATOM 720 O O . PHE A 1 96 ? -6.835 6.835 1.113 1.00 82.56 96 PHE A O 1
ATOM 727 N N . ALA A 1 97 ? -8.152 5.999 2.711 1.00 80.75 97 ALA A N 1
ATOM 728 C CA . ALA A 1 97 ? -7.887 7.092 3.647 1.00 80.75 97 ALA A CA 1
ATOM 729 C C . ALA A 1 97 ? -6.407 7.197 4.060 1.00 80.75 97 ALA A C 1
ATOM 731 O O . ALA A 1 97 ? -5.880 8.299 4.238 1.00 80.75 97 ALA A O 1
ATOM 732 N N . LEU A 1 98 ? -5.723 6.057 4.199 1.00 85.69 98 LEU A N 1
ATOM 733 C CA . LEU A 1 98 ? -4.306 6.004 4.569 1.00 85.69 98 LEU A CA 1
ATOM 734 C C . LEU A 1 98 ? -3.361 6.444 3.435 1.00 85.69 98 LEU A C 1
ATOM 736 O O . LEU A 1 98 ? -2.222 6.825 3.735 1.00 85.69 98 LEU A O 1
ATOM 740 N N . CYS A 1 99 ? -3.835 6.428 2.183 1.00 79.94 99 CYS A N 1
ATOM 741 C CA . CYS A 1 99 ? -3.123 6.914 0.995 1.00 79.94 99 CYS A CA 1
ATOM 742 C C . CYS A 1 99 ? -3.424 8.382 0.646 1.00 79.94 99 CYS A C 1
ATOM 744 O O . CYS A 1 99 ? -2.564 9.066 0.095 1.00 79.94 99 CYS A O 1
ATOM 746 N N . THR A 1 100 ? -4.624 8.884 0.955 1.00 70.12 100 THR A N 1
ATOM 747 C CA . THR A 1 100 ? -5.117 10.175 0.433 1.00 70.12 100 THR A CA 1
ATOM 748 C C . THR A 1 100 ? -4.838 11.398 1.298 1.00 70.12 100 THR A C 1
ATOM 750 O O . THR A 1 100 ? -4.953 12.522 0.806 1.00 70.12 100 THR A O 1
ATOM 753 N N . LYS A 1 101 ? -4.477 11.242 2.577 1.00 60.38 101 LYS A N 1
ATOM 754 C CA . LYS A 1 101 ? -4.357 12.412 3.458 1.00 60.38 101 LYS A CA 1
ATOM 755 C C . LYS A 1 101 ? -3.203 13.333 3.034 1.00 60.38 101 LYS A C 1
ATOM 757 O O . LYS A 1 101 ? -2.030 12.970 3.118 1.00 60.38 101 LYS A O 1
ATOM 762 N N . ALA A 1 102 ? -3.555 14.563 2.658 1.00 50.19 102 ALA A N 1
ATOM 763 C CA . ALA A 1 102 ? -2.613 15.644 2.408 1.00 50.19 102 ALA A CA 1
ATOM 764 C C . ALA A 1 102 ? -1.847 15.998 3.695 1.00 50.19 102 ALA A C 1
ATOM 766 O O . ALA A 1 102 ? -2.455 16.244 4.734 1.00 50.19 102 ALA A O 1
ATOM 767 N N . LEU A 1 103 ? -0.513 15.980 3.599 1.00 54.94 103 LEU A N 1
ATOM 768 C CA . LEU A 1 103 ? 0.473 16.516 4.551 1.00 54.94 103 LEU A CA 1
ATOM 769 C C . LEU A 1 103 ? 0.039 16.500 6.033 1.00 54.94 103 LEU A C 1
ATOM 771 O O . LEU A 1 103 ? -0.278 17.544 6.602 1.00 54.94 103 LEU A O 1
ATOM 775 N N . PRO A 1 104 ? 0.064 15.330 6.693 1.00 63.03 104 PRO A N 1
ATOM 776 C CA . PRO A 1 104 ? -0.206 15.244 8.123 1.00 63.03 104 PRO A CA 1
ATOM 777 C C . PRO A 1 104 ? 0.802 16.056 8.950 1.00 63.03 104 PRO A C 1
ATOM 779 O O . PRO A 1 104 ? 2.009 16.061 8.670 1.00 63.03 104 PRO A O 1
ATOM 782 N N . THR A 1 105 ? 0.323 16.676 10.029 1.00 65.00 105 THR A N 1
ATOM 783 C CA . THR A 1 105 ? 1.168 17.246 11.090 1.00 65.00 105 THR A CA 1
ATOM 784 C C . THR A 1 105 ? 2.076 16.167 11.700 1.00 65.00 105 THR A C 1
ATOM 786 O O . THR A 1 105 ? 1.837 14.965 11.566 1.00 65.00 105 THR A O 1
ATOM 789 N N . LYS A 1 106 ? 3.136 16.565 12.419 1.00 65.50 106 LYS A N 1
ATOM 790 C CA . LYS A 1 106 ? 4.091 15.617 13.037 1.00 65.50 106 LYS A CA 1
ATOM 791 C C . LYS A 1 106 ? 3.410 14.573 13.940 1.00 65.50 106 LYS A C 1
ATOM 793 O O . LYS A 1 106 ? 3.820 13.416 13.938 1.00 65.50 106 LYS A O 1
ATOM 798 N N . TYR A 1 107 ? 2.370 14.963 14.677 1.00 63.06 107 TYR A N 1
ATOM 799 C CA . TYR A 1 107 ? 1.612 14.060 15.550 1.00 63.06 107 TYR A CA 1
ATOM 800 C C . TYR A 1 107 ? 0.706 13.114 14.755 1.00 63.06 107 TYR A C 1
ATOM 802 O O . TYR A 1 107 ? 0.654 11.917 15.036 1.00 63.06 107 TYR A O 1
ATOM 810 N N . GLU A 1 108 ? 0.065 13.619 13.701 1.00 69.94 108 GLU A N 1
ATOM 811 C CA . GLU A 1 108 ? -0.736 12.801 12.788 1.00 69.94 108 GLU A CA 1
ATOM 812 C C . GLU A 1 108 ? 0.116 11.787 12.031 1.00 69.94 108 GLU A C 1
ATOM 814 O O . GLU A 1 108 ? -0.329 10.659 11.849 1.00 69.94 108 GLU A O 1
ATOM 819 N N . LYS A 1 109 ? 1.359 12.129 11.662 1.00 73.50 109 LYS A N 1
ATOM 820 C CA . LYS A 1 109 ? 2.294 11.194 11.014 1.00 73.50 109 LYS A CA 1
ATOM 821 C C . LYS A 1 109 ? 2.518 9.933 11.847 1.00 73.50 109 LYS A C 1
ATOM 823 O O . LYS A 1 109 ? 2.464 8.834 11.303 1.00 73.50 109 LYS A O 1
ATOM 828 N N . ALA A 1 110 ? 2.745 10.074 13.154 1.00 75.31 110 ALA A N 1
ATOM 829 C CA . ALA A 1 110 ? 3.025 8.935 14.029 1.00 75.31 110 ALA A CA 1
ATOM 830 C C . ALA A 1 110 ? 1.796 8.031 14.225 1.00 75.31 110 ALA A C 1
ATOM 832 O O . ALA A 1 110 ? 1.904 6.803 14.161 1.00 75.31 110 ALA A O 1
ATOM 833 N N . ALA A 1 111 ? 0.621 8.630 14.423 1.00 74.44 111 ALA A N 1
ATOM 834 C CA . ALA A 1 111 ? -0.627 7.886 14.554 1.00 74.44 111 ALA A CA 1
ATOM 835 C C . ALA A 1 111 ? -1.022 7.195 13.240 1.00 74.44 111 ALA A C 1
ATOM 837 O O . ALA A 1 111 ? -1.328 6.007 13.252 1.00 74.44 111 ALA A O 1
ATOM 838 N N . LEU A 1 112 ? -0.931 7.895 12.104 1.00 79.00 112 LEU A N 1
ATOM 839 C CA . LEU A 1 112 ? -1.195 7.328 10.777 1.00 79.00 112 LEU A CA 1
ATOM 840 C C . LEU A 1 112 ? -0.259 6.175 10.455 1.00 79.00 112 LEU A C 1
ATOM 842 O O . LEU A 1 112 ? -0.726 5.149 9.978 1.00 79.00 112 LEU A O 1
ATOM 846 N N . LYS A 1 113 ? 1.036 6.317 10.760 1.00 83.25 113 LYS A N 1
ATOM 847 C CA . LYS A 1 113 ? 1.995 5.221 10.612 1.00 83.25 113 LYS A CA 1
ATOM 848 C C . LYS A 1 113 ? 1.585 4.016 11.456 1.00 83.25 113 LYS A C 1
ATOM 850 O O . LYS A 1 113 ? 1.525 2.912 10.941 1.00 83.25 113 LYS A O 1
ATOM 855 N N . SER A 1 114 ? 1.216 4.236 12.717 1.00 82.31 114 SER A N 1
ATOM 856 C CA . SER A 1 114 ? 0.802 3.149 13.614 1.00 82.31 114 SER A CA 1
ATOM 857 C C . SER A 1 114 ? -0.472 2.440 13.132 1.00 82.31 114 SER A C 1
ATOM 859 O O . SER A 1 114 ? -0.568 1.216 13.214 1.00 82.31 114 SER A O 1
ATOM 861 N N . VAL A 1 115 ? -1.443 3.194 12.604 1.00 83.88 115 VAL A N 1
ATOM 862 C CA . VAL A 1 115 ? -2.665 2.629 12.013 1.00 83.88 115 VAL A CA 1
ATOM 863 C C . VAL A 1 115 ? -2.346 1.885 10.719 1.00 83.88 115 VAL A C 1
ATOM 865 O O . VAL A 1 115 ? -2.830 0.772 10.534 1.00 83.88 115 VAL A O 1
ATOM 868 N N . ARG A 1 116 ? -1.502 2.453 9.851 1.00 88.12 116 ARG A N 1
ATOM 869 C CA . ARG A 1 116 ? -1.046 1.808 8.615 1.00 88.12 116 ARG A CA 1
ATOM 870 C C . ARG A 1 116 ? -0.372 0.481 8.919 1.00 88.12 116 ARG A C 1
ATOM 872 O O . ARG A 1 116 ? -0.791 -0.529 8.378 1.00 88.12 116 ARG A O 1
ATOM 879 N N . ASP A 1 117 ? 0.567 0.475 9.854 1.00 87.69 117 ASP A N 1
ATOM 880 C CA . ASP A 1 117 ? 1.250 -0.717 10.344 1.00 87.69 117 ASP A CA 1
ATOM 881 C C . ASP A 1 117 ? 0.246 -1.775 10.850 1.00 87.69 117 ASP A C 1
ATOM 883 O O . ASP A 1 117 ? 0.379 -2.969 10.568 1.00 87.69 117 ASP A O 1
ATOM 887 N N . ALA A 1 118 ? -0.775 -1.373 11.613 1.00 86.75 118 ALA A N 1
ATOM 888 C CA . ALA A 1 118 ? -1.812 -2.290 12.089 1.00 86.75 118 ALA A CA 1
ATOM 889 C C . ALA A 1 118 ? -2.633 -2.894 10.938 1.00 86.75 118 ALA A C 1
ATOM 891 O O . ALA A 1 118 ? -2.847 -4.108 10.913 1.00 86.75 118 ALA A O 1
ATOM 892 N N . MET A 1 119 ? -3.057 -2.063 9.984 1.00 89.69 119 MET A N 1
ATOM 893 C CA . MET A 1 119 ? -3.865 -2.485 8.840 1.00 89.69 119 MET A CA 1
ATOM 894 C C . MET A 1 119 ? -3.074 -3.356 7.861 1.00 89.69 119 MET A C 1
ATOM 896 O O . MET A 1 119 ? -3.554 -4.422 7.489 1.00 89.69 119 MET A O 1
ATOM 900 N N . THR A 1 120 ? -1.839 -2.986 7.515 1.00 92.06 120 THR A N 1
ATOM 901 C CA . THR A 1 120 ? -0.991 -3.779 6.611 1.00 92.06 120 THR A CA 1
ATOM 902 C C . THR A 1 120 ? -0.655 -5.143 7.197 1.00 92.06 120 THR A C 1
ATOM 904 O O . THR A 1 120 ? -0.719 -6.134 6.480 1.00 92.06 120 THR A O 1
ATOM 907 N N . ALA A 1 121 ? -0.413 -5.236 8.509 1.00 90.12 121 ALA A N 1
ATOM 908 C CA . ALA A 1 121 ? -0.228 -6.524 9.180 1.00 90.12 121 ALA A CA 1
ATOM 909 C C . ALA A 1 121 ? -1.483 -7.412 9.108 1.00 90.12 121 ALA A C 1
ATOM 911 O O . ALA A 1 121 ? -1.370 -8.624 8.931 1.00 90.12 121 ALA A O 1
ATOM 912 N N . ARG A 1 122 ? -2.679 -6.819 9.229 1.00 89.12 122 ARG A N 1
ATOM 913 C CA . ARG A 1 122 ? -3.952 -7.534 9.060 1.00 89.12 122 ARG A CA 1
ATOM 914 C C . ARG A 1 122 ? -4.137 -8.010 7.620 1.00 89.12 122 ARG A C 1
ATOM 916 O O . ARG A 1 122 ? -4.511 -9.160 7.425 1.00 89.12 122 ARG A O 1
ATOM 923 N N . TRP A 1 123 ? -3.889 -7.144 6.641 1.00 92.62 123 TRP A N 1
ATOM 924 C CA . TRP A 1 123 ? -4.012 -7.480 5.222 1.00 92.62 123 TRP A CA 1
ATOM 925 C C . TRP A 1 123 ? -3.027 -8.569 4.818 1.00 92.62 123 TRP A C 1
ATOM 927 O O . TRP A 1 123 ? -3.439 -9.556 4.230 1.00 92.62 123 TRP A O 1
ATOM 937 N N . LYS A 1 124 ? -1.776 -8.471 5.272 1.00 91.94 124 LYS A N 1
ATOM 938 C CA . LYS A 1 124 ? -0.743 -9.495 5.079 1.00 91.94 124 LYS A CA 1
ATOM 939 C C . LYS A 1 124 ? -1.115 -10.860 5.656 1.00 91.94 124 LYS A C 1
ATOM 941 O O . LYS A 1 124 ? -0.675 -11.882 5.142 1.00 91.94 124 LYS A O 1
ATOM 946 N N . ALA A 1 125 ? -1.906 -10.893 6.728 1.00 89.12 125 ALA A N 1
ATOM 947 C CA . ALA A 1 125 ? -2.394 -12.137 7.318 1.00 89.12 125 ALA A CA 1
ATOM 948 C C . ALA A 1 125 ? -3.575 -12.760 6.546 1.00 89.12 125 ALA A C 1
ATOM 950 O O . ALA A 1 125 ? -3.960 -13.886 6.852 1.00 89.12 125 ALA A O 1
ATOM 951 N N . ASN A 1 126 ? -4.157 -12.049 5.574 1.00 87.38 126 ASN A N 1
ATOM 952 C CA . ASN A 1 126 ? -5.248 -12.531 4.736 1.00 87.38 126 ASN A CA 1
ATOM 953 C C . ASN A 1 126 ? -4.763 -12.719 3.291 1.00 87.38 126 ASN A C 1
ATOM 955 O O . ASN A 1 126 ? -4.580 -11.751 2.560 1.00 87.38 126 ASN A O 1
ATOM 959 N N . SER A 1 127 ? -4.631 -13.972 2.854 1.00 84.06 127 SER A N 1
ATOM 960 C CA . SER A 1 127 ? -4.157 -14.318 1.507 1.00 84.06 127 SER A CA 1
ATOM 961 C C . SER A 1 127 ? -5.057 -13.828 0.366 1.00 84.06 127 SER A C 1
ATOM 963 O O . SER A 1 127 ? -4.606 -13.770 -0.774 1.00 84.06 127 SER A O 1
ATOM 965 N N . GLU A 1 128 ? -6.317 -13.479 0.639 1.00 86.19 128 GLU A N 1
ATOM 966 C CA . GLU A 1 128 ? -7.230 -12.907 -0.363 1.00 86.19 128 GLU A CA 1
ATOM 967 C C . GLU A 1 128 ? -6.921 -11.428 -0.660 1.00 86.19 128 GLU A C 1
ATOM 969 O O . GLU A 1 128 ? -7.320 -10.886 -1.698 1.00 86.19 128 GLU A O 1
ATOM 974 N N . ILE A 1 129 ? -6.202 -10.752 0.243 1.00 88.44 129 ILE A N 1
ATOM 975 C CA . ILE A 1 129 ? -5.833 -9.346 0.092 1.00 88.44 129 ILE A CA 1
ATOM 976 C C . ILE A 1 129 ? -4.446 -9.279 -0.542 1.00 88.44 129 ILE A C 1
ATOM 978 O O . ILE A 1 129 ? -3.423 -9.474 0.106 1.00 88.44 129 ILE A O 1
ATOM 982 N N . THR A 1 130 ? -4.427 -8.983 -1.838 1.00 89.69 130 THR A N 1
ATOM 983 C CA . THR A 1 130 ? -3.206 -8.870 -2.645 1.00 89.69 130 THR A CA 1
ATOM 984 C C . THR A 1 130 ? -2.876 -7.403 -2.946 1.00 89.69 130 THR A C 1
ATOM 986 O O . THR A 1 130 ? -3.757 -6.542 -2.827 1.00 89.69 130 THR A O 1
ATOM 989 N N . PRO A 1 131 ? -1.656 -7.090 -3.427 1.00 90.69 131 PRO A N 1
ATOM 990 C CA . PRO A 1 131 ? -1.339 -5.756 -3.941 1.00 90.69 131 PRO A CA 1
ATOM 991 C C . PRO A 1 131 ? -2.324 -5.273 -5.018 1.00 90.69 131 PRO A C 1
ATOM 993 O O . PRO A 1 131 ? -2.707 -4.106 -5.017 1.00 90.69 131 PRO A O 1
ATOM 996 N N . VAL A 1 132 ? -2.822 -6.180 -5.870 1.00 90.12 132 VAL A N 1
ATOM 997 C CA . VAL A 1 132 ? -3.857 -5.882 -6.877 1.00 90.12 132 VAL A CA 1
ATOM 998 C C . VAL A 1 132 ? -5.177 -5.484 -6.215 1.00 90.12 132 VAL A C 1
ATOM 1000 O O . VAL A 1 132 ? -5.817 -4.520 -6.635 1.00 90.12 132 VAL A O 1
ATOM 1003 N N . THR A 1 133 ? -5.595 -6.212 -5.175 1.00 89.19 133 THR A N 1
ATOM 1004 C CA . THR A 1 133 ? -6.812 -5.908 -4.407 1.00 89.19 133 THR A CA 1
ATOM 1005 C C . THR A 1 133 ? -6.720 -4.515 -3.783 1.00 89.19 133 THR A C 1
ATOM 1007 O O . THR A 1 133 ? -7.636 -3.711 -3.928 1.00 89.19 133 THR A O 1
ATOM 1010 N N . ILE A 1 134 ? -5.585 -4.200 -3.156 1.00 89.00 134 ILE A N 1
ATOM 1011 C CA . ILE A 1 134 ? -5.334 -2.886 -2.555 1.00 89.00 134 ILE A CA 1
ATOM 1012 C C . ILE A 1 134 ? -5.303 -1.785 -3.611 1.00 89.00 134 ILE A C 1
ATOM 1014 O O . ILE A 1 134 ? -5.903 -0.733 -3.400 1.00 89.00 134 ILE A O 1
ATOM 1018 N N . TYR A 1 135 ? -4.643 -2.015 -4.749 1.00 85.19 135 TYR A N 1
ATOM 1019 C CA . TYR A 1 135 ? -4.622 -1.056 -5.852 1.00 85.19 135 TYR A CA 1
ATOM 1020 C C . TYR A 1 135 ? -6.045 -0.700 -6.305 1.00 85.19 135 TYR A C 1
ATOM 1022 O O . TYR A 1 135 ? -6.387 0.477 -6.422 1.00 85.19 135 TYR A O 1
ATOM 1030 N N . LYS A 1 136 ? -6.917 -1.707 -6.452 1.00 84.25 136 LYS A N 1
ATOM 1031 C CA . LYS A 1 136 ? -8.337 -1.503 -6.779 1.00 84.25 136 LYS A CA 1
ATOM 1032 C C . LYS A 1 136 ? -9.099 -0.708 -5.720 1.00 84.25 136 LYS A C 1
ATOM 1034 O O . LYS A 1 136 ? -10.090 -0.087 -6.068 1.00 84.25 136 LYS A O 1
ATOM 1039 N N . TRP A 1 137 ? -8.662 -0.700 -4.461 1.00 85.81 137 TRP A N 1
ATOM 1040 C CA . TRP A 1 137 ? -9.274 0.119 -3.409 1.00 85.81 137 TRP A CA 1
ATOM 1041 C C . TRP A 1 137 ? -8.851 1.589 -3.457 1.00 85.81 137 TRP A C 1
ATOM 1043 O O . TRP A 1 137 ? -9.604 2.454 -3.019 1.00 85.81 137 TRP A O 1
ATOM 1053 N N . ILE A 1 138 ? -7.654 1.885 -3.972 1.00 79.06 138 ILE A N 1
ATOM 1054 C CA . ILE A 1 138 ? -7.095 3.248 -3.976 1.00 79.06 138 ILE A CA 1
ATOM 1055 C C . ILE A 1 138 ? -7.273 3.977 -5.317 1.00 79.06 138 ILE A C 1
ATOM 1057 O O . ILE A 1 138 ? -7.343 5.205 -5.331 1.00 79.06 138 ILE A O 1
ATOM 1061 N N . ALA A 1 139 ? -7.362 3.238 -6.428 1.00 71.88 139 ALA A N 1
ATOM 1062 C CA . ALA A 1 139 ? -7.421 3.772 -7.790 1.00 71.88 139 ALA A CA 1
ATOM 1063 C C . ALA A 1 139 ? -8.773 4.358 -8.272 1.00 71.88 139 ALA A C 1
ATOM 1065 O O . ALA A 1 139 ? -8.734 5.275 -9.088 1.00 71.88 139 ALA A O 1
ATOM 1066 N N . PRO A 1 140 ? -9.974 3.926 -7.832 1.00 58.94 140 PRO A N 1
ATOM 1067 C CA . PRO A 1 140 ? -11.220 4.341 -8.501 1.00 58.94 140 PRO A CA 1
ATOM 1068 C C . PRO A 1 140 ? -11.604 5.814 -8.328 1.00 58.94 140 PRO A C 1
ATOM 1070 O O . PRO A 1 140 ? -12.479 6.307 -9.031 1.00 58.94 140 PRO A O 1
ATOM 1073 N N . THR A 1 141 ? -10.939 6.549 -7.440 1.00 52.31 141 THR A N 1
ATOM 1074 C CA . THR A 1 141 ? -11.220 7.974 -7.186 1.00 52.31 141 THR A CA 1
ATOM 1075 C C . THR A 1 141 ? -10.053 8.911 -7.488 1.00 52.31 141 THR A C 1
ATOM 1077 O O . THR A 1 141 ? -10.175 10.120 -7.296 1.00 52.31 141 THR A O 1
ATOM 1080 N N . LEU A 1 142 ? -8.923 8.383 -7.961 1.00 52.28 142 LEU A N 1
ATOM 1081 C CA . LEU A 1 142 ? -7.744 9.159 -8.339 1.00 52.28 142 LEU A CA 1
ATOM 1082 C C . LEU A 1 142 ? -7.166 8.549 -9.621 1.00 52.28 142 LEU A C 1
ATOM 1084 O O . LEU A 1 142 ? -6.801 7.378 -9.589 1.00 52.28 142 LEU A O 1
ATOM 1088 N N . PRO A 1 143 ? -7.012 9.291 -10.732 1.00 56.09 143 PRO A N 1
ATOM 1089 C CA . PRO A 1 143 ? -6.071 8.872 -11.760 1.00 56.09 143 PRO A CA 1
ATOM 1090 C C . PRO A 1 143 ? -4.675 8.894 -11.125 1.00 56.09 143 PRO A C 1
ATOM 1092 O O . PRO A 1 143 ? -4.059 9.948 -10.979 1.00 56.09 143 PRO A O 1
ATOM 1095 N N . ILE A 1 144 ? -4.231 7.735 -10.642 1.00 66.50 144 ILE A N 1
ATOM 1096 C CA . ILE A 1 144 ? -2.903 7.548 -10.066 1.00 66.50 144 ILE A CA 1
ATOM 1097 C C . ILE A 1 144 ? -1.947 7.514 -11.254 1.00 66.50 144 ILE A C 1
ATOM 1099 O O . ILE A 1 144 ? -1.994 6.581 -12.053 1.00 66.50 144 ILE A O 1
ATOM 1103 N N . ALA 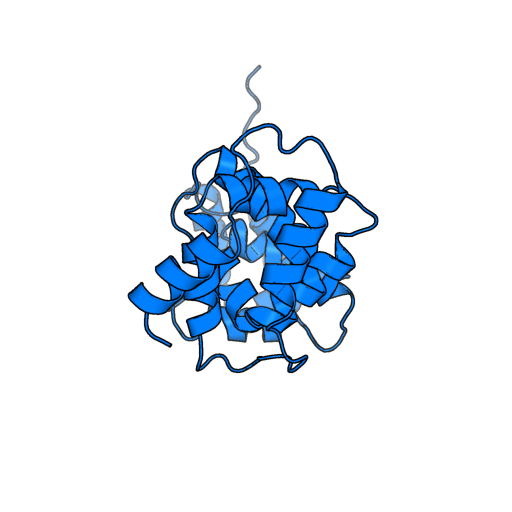A 1 145 ? -1.126 8.554 -11.398 1.00 77.12 145 ALA A N 1
ATOM 1104 C CA . ALA A 1 145 ? -0.021 8.516 -12.346 1.00 77.12 145 ALA A CA 1
ATOM 1105 C C . ALA A 1 145 ? 0.967 7.410 -11.936 1.00 77.12 145 ALA A C 1
ATOM 1107 O O . ALA A 1 145 ? 1.046 7.060 -10.759 1.00 77.12 145 ALA A O 1
ATOM 1108 N N . ASP A 1 146 ? 1.741 6.870 -12.874 1.00 83.75 146 ASP A N 1
ATOM 1109 C CA . ASP A 1 146 ? 2.672 5.764 -12.602 1.00 83.75 146 ASP A CA 1
ATOM 1110 C C . ASP A 1 146 ? 3.604 6.052 -11.414 1.00 83.75 146 ASP A C 1
ATOM 1112 O O . ASP A 1 146 ? 3.882 5.180 -10.590 1.00 83.75 146 ASP A O 1
ATOM 1116 N N . GLU A 1 147 ? 4.051 7.300 -11.281 1.00 82.75 147 GLU A N 1
ATOM 1117 C CA . GLU A 1 147 ? 4.918 7.746 -10.192 1.00 82.75 147 GLU A CA 1
ATOM 1118 C C . GLU A 1 147 ? 4.195 7.770 -8.843 1.00 82.75 147 GLU A C 1
ATOM 1120 O O . GLU A 1 147 ? 4.807 7.551 -7.797 1.00 82.75 147 GLU A O 1
ATOM 1125 N N . ASP A 1 148 ? 2.883 8.001 -8.840 1.00 82.38 148 ASP A N 1
ATOM 1126 C CA . ASP A 1 148 ? 2.097 8.090 -7.615 1.00 82.38 148 ASP A CA 1
ATOM 1127 C C . ASP A 1 148 ? 1.998 6.741 -6.888 1.00 82.38 148 ASP A C 1
ATOM 1129 O O . ASP A 1 148 ? 1.836 6.721 -5.663 1.00 82.38 148 ASP A O 1
ATOM 1133 N N . LEU A 1 149 ? 2.207 5.623 -7.597 1.00 86.50 149 LEU A N 1
ATOM 1134 C CA . LEU A 1 149 ? 2.371 4.294 -6.993 1.00 86.50 149 LEU A CA 1
ATOM 1135 C C . LEU A 1 149 ? 3.614 4.183 -6.115 1.00 86.50 149 LEU A C 1
ATOM 1137 O O . LEU A 1 149 ? 3.669 3.344 -5.215 1.00 86.50 149 LEU A O 1
ATOM 1141 N N . PHE A 1 150 ? 4.591 5.055 -6.353 1.00 89.31 150 PHE A N 1
ATOM 1142 C CA . PHE A 1 150 ? 5.831 5.128 -5.602 1.00 89.31 150 PHE A CA 1
ATOM 1143 C C . PHE A 1 150 ? 5.798 6.216 -4.528 1.00 89.31 150 PHE A C 1
ATOM 1145 O O . PHE A 1 150 ? 6.830 6.520 -3.942 1.00 89.31 150 PHE A O 1
ATOM 1152 N N . ARG A 1 151 ? 4.641 6.809 -4.203 1.00 86.31 151 ARG A N 1
ATOM 1153 C CA . ARG A 1 151 ? 4.541 7.678 -3.020 1.00 86.31 151 ARG A CA 1
ATOM 1154 C C . ARG A 1 151 ? 4.697 6.851 -1.738 1.00 86.31 151 ARG A C 1
ATOM 1156 O O . ARG A 1 151 ? 4.079 5.790 -1.647 1.00 86.31 151 ARG A O 1
ATOM 1163 N N . PRO A 1 152 ? 5.373 7.368 -0.692 1.00 87.62 152 PRO A N 1
ATOM 1164 C CA . PRO A 1 152 ? 5.620 6.634 0.552 1.00 87.62 152 PRO A CA 1
ATOM 1165 C C . PRO A 1 152 ? 4.380 5.986 1.178 1.00 87.62 152 PRO A C 1
ATOM 1167 O O . PRO A 1 152 ? 4.430 4.861 1.652 1.00 87.62 152 PRO A O 1
ATOM 1170 N N . ALA A 1 153 ? 3.231 6.670 1.172 1.00 84.06 153 ALA A N 1
ATOM 1171 C CA . ALA A 1 153 ? 2.006 6.104 1.738 1.00 84.06 153 ALA A CA 1
ATOM 1172 C C . ALA A 1 153 ? 1.489 4.888 0.948 1.00 84.06 153 ALA A C 1
ATOM 1174 O O . ALA A 1 153 ? 0.942 3.965 1.550 1.00 84.06 153 ALA A O 1
ATOM 1175 N N . VAL A 1 154 ? 1.674 4.891 -0.376 1.00 87.00 154 VAL A N 1
ATOM 1176 C CA . VAL A 1 154 ? 1.253 3.811 -1.273 1.00 87.00 154 VAL A CA 1
ATOM 1177 C C . VAL A 1 154 ? 2.236 2.649 -1.183 1.00 87.00 154 VAL A C 1
ATOM 1179 O O . VAL A 1 154 ? 1.811 1.515 -0.973 1.00 87.00 154 VAL A O 1
ATOM 1182 N N . THR A 1 155 ? 3.543 2.919 -1.240 1.00 90.75 155 THR A N 1
ATOM 1183 C CA . THR A 1 155 ? 4.582 1.883 -1.134 1.00 90.75 155 THR A CA 1
ATOM 1184 C C . THR A 1 155 ? 4.553 1.197 0.226 1.00 90.75 155 THR A C 1
ATOM 1186 O O . THR A 1 155 ? 4.584 -0.031 0.283 1.00 90.75 155 THR A O 1
ATOM 1189 N N . GLU A 1 156 ? 4.393 1.940 1.323 1.00 90.62 156 GLU A N 1
ATOM 1190 C CA . GLU A 1 156 ? 4.259 1.350 2.660 1.00 90.62 156 GLU A CA 1
ATOM 1191 C C . GLU A 1 156 ? 3.047 0.412 2.762 1.00 90.62 156 GLU A C 1
ATOM 1193 O O . GLU A 1 156 ? 3.122 -0.609 3.446 1.00 90.62 156 GLU A O 1
ATOM 1198 N N . ILE A 1 157 ? 1.939 0.722 2.081 1.00 91.06 157 ILE A N 1
ATOM 1199 C CA . ILE A 1 157 ? 0.767 -0.156 2.064 1.00 91.06 157 ILE A CA 1
ATOM 1200 C C . ILE A 1 157 ? 0.996 -1.371 1.157 1.00 91.06 157 ILE A C 1
ATOM 1202 O O . ILE A 1 157 ? 0.795 -2.496 1.614 1.00 91.06 157 ILE A O 1
ATOM 1206 N N . LEU A 1 158 ? 1.441 -1.172 -0.088 1.00 92.00 158 LEU A N 1
ATOM 1207 C CA . LEU A 1 158 ? 1.658 -2.261 -1.047 1.00 92.00 158 LEU A CA 1
ATOM 1208 C C . LEU A 1 158 ? 2.686 -3.269 -0.518 1.00 92.00 158 LEU A C 1
ATOM 1210 O O . LEU A 1 158 ? 2.367 -4.448 -0.373 1.00 92.00 158 LEU A O 1
ATOM 1214 N N . TYR A 1 159 ? 3.877 -2.805 -0.132 1.00 93.25 159 TYR A N 1
ATOM 1215 C CA . TYR A 1 159 ? 4.923 -3.667 0.427 1.00 93.25 159 TYR A CA 1
ATOM 1216 C C . TYR A 1 159 ? 4.575 -4.180 1.826 1.00 93.25 159 TYR A C 1
ATOM 1218 O O . TYR A 1 159 ? 4.844 -5.338 2.138 1.00 93.25 159 TYR A O 1
ATOM 1226 N N . GLY A 1 160 ? 3.930 -3.366 2.668 1.00 90.88 160 GLY A N 1
ATOM 1227 C CA . GLY A 1 160 ? 3.533 -3.788 4.013 1.00 90.88 160 GLY A CA 1
ATOM 1228 C C . GLY A 1 160 ? 2.464 -4.884 4.018 1.00 90.88 160 GLY A C 1
ATOM 1229 O O . GLY A 1 160 ? 2.426 -5.697 4.941 1.00 90.88 160 GLY A O 1
ATOM 1230 N N . SER A 1 161 ? 1.604 -4.907 2.998 1.00 90.19 161 SER A N 1
ATOM 1231 C CA . SER A 1 161 ? 0.543 -5.906 2.836 1.00 90.19 161 SER A CA 1
ATOM 1232 C C . SER A 1 161 ? 1.019 -7.239 2.259 1.00 90.19 161 SER A C 1
ATOM 1234 O O . SER A 1 161 ? 0.275 -8.211 2.311 1.00 90.19 161 SER A O 1
ATOM 1236 N N . SER A 1 162 ? 2.249 -7.310 1.741 1.00 90.81 162 SER A N 1
ATOM 1237 C CA . SER A 1 162 ? 2.790 -8.529 1.142 1.00 90.81 162 SER A CA 1
ATOM 1238 C C . SER A 1 162 ? 3.777 -9.238 2.075 1.00 90.81 162 SER A C 1
ATOM 1240 O O . SER A 1 162 ? 4.519 -8.627 2.855 1.00 90.81 162 SER A O 1
ATOM 1242 N N . SER A 1 163 ? 3.803 -10.570 2.019 1.00 87.12 163 SER A N 1
ATOM 1243 C CA . SER A 1 163 ? 4.875 -11.377 2.615 1.00 87.12 163 SER A CA 1
ATOM 1244 C C . SER A 1 163 ? 6.134 -11.421 1.762 1.00 87.12 163 SER A C 1
ATOM 1246 O O . SER A 1 163 ? 7.207 -11.639 2.316 1.00 87.12 163 SER A O 1
ATOM 1248 N N . ASP A 1 164 ? 5.993 -11.191 0.460 1.00 90.88 164 ASP A N 1
ATOM 1249 C CA . ASP A 1 164 ? 7.067 -11.256 -0.520 1.00 90.88 164 ASP A CA 1
ATOM 1250 C C . ASP A 1 164 ? 7.038 -10.005 -1.405 1.00 90.88 164 ASP A C 1
ATOM 1252 O O . ASP A 1 164 ? 6.026 -9.676 -2.033 1.00 90.88 164 ASP A O 1
ATOM 1256 N N . ASP A 1 165 ? 8.163 -9.299 -1.449 1.00 93.50 165 ASP A N 1
ATOM 1257 C CA . ASP A 1 165 ? 8.330 -8.107 -2.276 1.00 93.50 165 ASP A CA 1
ATOM 1258 C C . ASP A 1 165 ? 8.186 -8.420 -3.768 1.00 93.50 165 ASP A C 1
ATOM 1260 O O . ASP A 1 165 ? 7.744 -7.565 -4.535 1.00 93.50 165 ASP A O 1
ATOM 1264 N N . ARG A 1 166 ? 8.496 -9.657 -4.177 1.00 94.31 166 ARG A N 1
ATOM 1265 C CA . ARG A 1 166 ? 8.350 -10.116 -5.558 1.00 94.31 166 ARG A CA 1
ATOM 1266 C C . ARG A 1 166 ? 6.913 -9.992 -6.056 1.00 94.31 166 ARG A C 1
ATOM 1268 O O . ARG A 1 166 ? 6.717 -9.535 -7.173 1.00 94.31 166 ARG A O 1
ATOM 1275 N N . ILE A 1 167 ? 5.921 -10.304 -5.219 1.00 93.88 167 ILE A N 1
ATOM 1276 C CA . ILE A 1 167 ? 4.495 -10.175 -5.573 1.00 93.88 167 ILE A CA 1
ATOM 1277 C C . ILE A 1 167 ? 4.153 -8.711 -5.887 1.00 93.88 167 ILE A C 1
ATOM 1279 O O . ILE A 1 167 ? 3.392 -8.419 -6.808 1.00 93.88 167 ILE A O 1
ATOM 1283 N N . VAL A 1 168 ? 4.734 -7.771 -5.136 1.00 95.06 168 VAL A N 1
ATOM 1284 C CA . VAL A 1 168 ? 4.542 -6.332 -5.367 1.00 95.06 168 VAL A CA 1
ATOM 1285 C C . VAL A 1 168 ? 5.232 -5.902 -6.656 1.00 95.06 168 VAL A C 1
ATOM 1287 O O . VAL A 1 168 ? 4.649 -5.151 -7.432 1.00 95.06 168 VAL A O 1
ATOM 1290 N N . HIS A 1 169 ? 6.444 -6.391 -6.912 1.00 95.44 169 HIS A N 1
ATOM 1291 C CA . HIS A 1 169 ? 7.165 -6.088 -8.144 1.00 95.44 169 HIS A CA 1
ATOM 1292 C C . HIS A 1 169 ? 6.461 -6.636 -9.392 1.00 95.44 169 HIS A C 1
ATOM 1294 O O . HIS A 1 169 ? 6.321 -5.905 -10.366 1.00 95.44 169 HIS A O 1
ATOM 1300 N N . GLU A 1 170 ? 5.971 -7.877 -9.357 1.00 94.12 170 GLU A N 1
ATOM 1301 C CA . GLU A 1 170 ? 5.211 -8.489 -10.456 1.00 94.12 170 GLU A CA 1
ATOM 1302 C C . GLU A 1 170 ? 3.911 -7.717 -10.729 1.00 94.12 170 GLU A C 1
ATOM 1304 O O . GLU A 1 170 ? 3.562 -7.465 -11.886 1.00 94.12 170 GLU A O 1
ATOM 1309 N N . PHE A 1 171 ? 3.236 -7.252 -9.671 1.00 93.69 171 PHE A N 1
ATOM 1310 C CA . PHE A 1 171 ? 2.108 -6.330 -9.798 1.00 93.69 171 PHE A CA 1
ATOM 1311 C C . PHE A 1 171 ? 2.514 -5.014 -10.480 1.00 93.69 171 PHE A C 1
ATOM 1313 O O . PHE A 1 171 ? 1.859 -4.614 -11.439 1.00 93.69 171 PHE A O 1
ATOM 1320 N N . LEU A 1 172 ? 3.575 -4.348 -10.012 1.00 92.94 172 LEU A N 1
ATOM 1321 C CA . LEU A 1 172 ? 4.036 -3.072 -10.574 1.00 92.94 172 LEU A CA 1
ATOM 1322 C C . LEU A 1 172 ? 4.468 -3.219 -12.039 1.00 92.94 172 LEU A C 1
ATOM 1324 O O . LEU A 1 172 ? 4.124 -2.374 -12.856 1.00 92.94 172 LEU A O 1
ATOM 1328 N N . TRP A 1 173 ? 5.162 -4.303 -12.384 1.00 91.69 173 TRP A N 1
ATOM 1329 C CA . TRP A 1 173 ? 5.538 -4.641 -13.759 1.00 91.69 173 TRP A CA 1
ATOM 1330 C C . TRP A 1 173 ? 4.315 -4.775 -14.670 1.00 91.69 173 TRP A C 1
ATOM 1332 O O . TRP A 1 173 ? 4.240 -4.116 -15.706 1.00 91.69 173 TRP A O 1
ATOM 1342 N N . THR A 1 174 ? 3.322 -5.552 -14.229 1.00 91.06 174 THR A N 1
ATOM 1343 C CA . THR A 1 174 ? 2.064 -5.744 -14.965 1.00 91.06 174 THR A CA 1
ATOM 1344 C C . THR A 1 174 ? 1.281 -4.434 -15.084 1.00 91.06 174 THR A C 1
ATOM 1346 O O . THR A 1 174 ? 0.723 -4.130 -16.133 1.00 91.06 174 THR A O 1
ATOM 1349 N N . HIS A 1 175 ? 1.236 -3.636 -14.012 1.00 89.25 175 HIS A N 1
ATOM 1350 C CA . HIS A 1 175 ? 0.522 -2.361 -13.990 1.00 89.25 175 HIS A CA 1
ATOM 1351 C C . HIS A 1 175 ? 1.137 -1.323 -14.936 1.00 89.25 175 HIS A C 1
ATOM 1353 O O . HIS A 1 175 ? 0.416 -0.563 -15.582 1.00 89.25 175 HIS A O 1
ATOM 1359 N N . LEU A 1 176 ? 2.467 -1.307 -15.026 1.00 88.38 176 LEU A N 1
ATOM 1360 C CA . LEU A 1 176 ? 3.210 -0.463 -15.958 1.00 88.38 176 LEU A CA 1
ATOM 1361 C C . LEU A 1 176 ? 3.215 -1.035 -17.383 1.00 88.38 176 LEU A C 1
ATOM 1363 O O . LEU A 1 176 ? 3.967 -0.545 -18.217 1.00 88.38 176 LEU A O 1
ATOM 1367 N N . GLU A 1 177 ? 2.377 -2.041 -17.659 1.00 87.56 177 GLU A N 1
ATOM 1368 C CA . GLU A 1 177 ? 2.177 -2.662 -18.975 1.00 87.56 177 GLU A CA 1
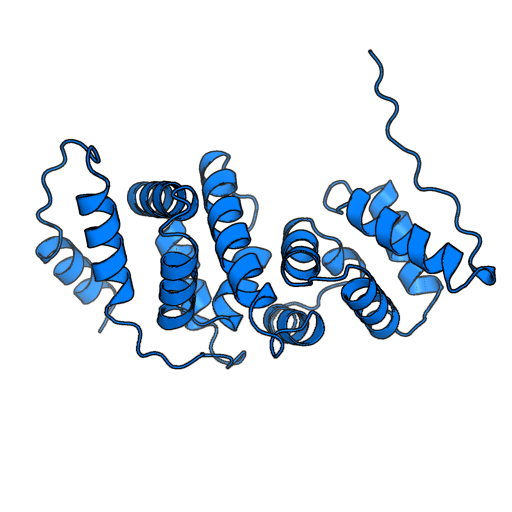ATOM 1369 C C . GLU A 1 177 ? 3.465 -3.177 -19.608 1.00 87.56 177 GLU A C 1
ATOM 1371 O O . GLU A 1 177 ? 3.588 -3.212 -20.830 1.00 87.56 177 GLU A O 1
ATOM 1376 N N . GLU A 1 178 ? 4.445 -3.558 -18.784 1.00 87.19 178 GLU A N 1
ATOM 1377 C CA . GLU A 1 178 ? 5.750 -3.995 -19.287 1.00 87.19 178 GLU A CA 1
ATOM 1378 C C . GLU A 1 178 ? 6.448 -2.908 -20.138 1.00 87.19 178 GLU A C 1
ATOM 1380 O O . GLU A 1 178 ? 7.380 -3.180 -20.898 1.00 87.19 178 GLU A O 1
ATOM 1385 N N . ASP A 1 179 ? 6.002 -1.652 -20.009 1.00 83.81 179 ASP A N 1
ATOM 1386 C CA . ASP A 1 179 ? 6.437 -0.532 -20.828 1.00 83.81 179 ASP A CA 1
ATOM 1387 C C . ASP A 1 179 ? 7.669 0.131 -20.209 1.00 83.81 179 ASP A C 1
ATOM 1389 O O . ASP A 1 179 ? 7.631 0.852 -19.203 1.00 83.81 179 ASP A O 1
ATOM 1393 N N . TYR A 1 180 ? 8.792 -0.077 -20.884 1.00 80.69 180 TYR A N 1
ATOM 1394 C CA . TYR A 1 180 ? 10.089 0.479 -20.530 1.00 80.69 180 TYR A CA 1
ATOM 1395 C C . TYR A 1 180 ? 10.100 2.011 -20.409 1.00 80.69 180 TYR A C 1
ATOM 1397 O O . TYR A 1 180 ? 10.848 2.549 -19.587 1.00 80.69 180 TYR A O 1
ATOM 1405 N N . VAL A 1 181 ? 9.281 2.730 -21.183 1.00 81.88 181 VAL A N 1
ATOM 1406 C CA . VAL A 1 181 ? 9.185 4.197 -21.119 1.00 81.88 181 VAL A CA 1
ATOM 1407 C C . VAL A 1 181 ? 8.499 4.632 -19.826 1.00 81.88 181 VAL A C 1
ATOM 1409 O O . VAL A 1 181 ? 8.969 5.565 -19.165 1.00 81.88 181 VAL A O 1
ATOM 1412 N N . ARG A 1 182 ? 7.423 3.944 -19.431 1.00 84.31 182 ARG A N 1
ATOM 1413 C CA . ARG A 1 182 ? 6.695 4.212 -18.178 1.00 84.31 182 ARG A CA 1
ATOM 1414 C C . ARG A 1 182 ? 7.569 3.929 -16.960 1.00 84.31 182 ARG A C 1
ATOM 1416 O O . ARG A 1 182 ? 7.673 4.761 -16.059 1.00 84.31 182 ARG A O 1
ATOM 1423 N N . ILE A 1 183 ? 8.306 2.820 -16.980 1.00 84.94 183 ILE A N 1
ATOM 1424 C CA . ILE A 1 183 ? 9.248 2.471 -15.907 1.00 84.94 183 ILE A CA 1
ATOM 1425 C C . ILE A 1 183 ? 10.403 3.483 -15.831 1.00 84.94 183 ILE A C 1
ATOM 1427 O O . ILE A 1 183 ? 10.761 3.941 -14.741 1.00 84.94 183 ILE A O 1
ATOM 1431 N N . GLY A 1 184 ? 10.966 3.885 -16.975 1.00 81.94 184 GLY A N 1
ATOM 1432 C CA . GLY A 1 184 ? 12.002 4.919 -17.024 1.00 81.94 184 GLY A CA 1
ATOM 1433 C C . GLY A 1 184 ? 11.520 6.259 -16.455 1.00 81.94 184 GLY A C 1
ATOM 1434 O O . GLY A 1 184 ? 12.275 6.950 -15.767 1.00 81.94 184 GLY A O 1
ATOM 1435 N N . ARG A 1 185 ? 10.243 6.605 -16.666 1.00 83.81 185 ARG A N 1
ATOM 1436 C CA . ARG A 1 185 ? 9.622 7.806 -16.092 1.00 83.81 185 ARG A CA 1
ATOM 1437 C C . ARG A 1 185 ? 9.539 7.738 -14.569 1.00 83.81 185 ARG A C 1
ATOM 1439 O O . ARG A 1 185 ? 9.960 8.685 -13.911 1.00 83.81 185 ARG A O 1
ATOM 1446 N N . VAL A 1 186 ? 9.099 6.609 -14.010 1.00 83.31 186 VAL A N 1
ATOM 1447 C CA . VAL A 1 186 ? 9.102 6.375 -12.554 1.00 83.31 186 VAL A CA 1
ATOM 1448 C C . VAL A 1 186 ? 10.499 6.581 -11.965 1.00 83.31 186 VAL A C 1
ATOM 1450 O O . VAL A 1 186 ? 10.653 7.245 -10.941 1.00 83.31 186 VAL A O 1
ATOM 1453 N N . GLN A 1 187 ? 11.534 6.052 -12.619 1.00 80.88 187 GLN A N 1
ATOM 1454 C CA . GLN A 1 187 ? 12.920 6.179 -12.158 1.00 80.88 187 GLN A CA 1
ATOM 1455 C C . GLN A 1 187 ? 13.436 7.614 -12.228 1.00 80.88 187 GLN A C 1
ATOM 1457 O O . GLN A 1 187 ? 14.076 8.087 -11.285 1.00 80.88 187 GLN A O 1
ATOM 1462 N N . PHE A 1 188 ? 13.150 8.313 -13.328 1.00 82.56 188 PHE A N 1
ATOM 1463 C CA . PHE A 1 188 ? 13.505 9.720 -13.475 1.00 82.56 188 PHE A CA 1
ATOM 1464 C C . PHE A 1 188 ? 12.833 10.560 -12.385 1.00 82.56 188 PHE A C 1
ATOM 1466 O O . PHE A 1 188 ? 13.508 11.314 -11.684 1.00 82.56 188 PHE A O 1
ATOM 1473 N N . SER A 1 189 ? 11.534 10.354 -12.173 1.00 82.25 189 SER A N 1
ATOM 1474 C CA . SER A 1 189 ? 10.768 11.013 -11.117 1.00 82.25 189 SER A CA 1
ATOM 1475 C C . SER A 1 189 ? 11.308 10.681 -9.728 1.00 82.25 189 SER A C 1
ATOM 1477 O O . SER A 1 189 ? 11.470 11.585 -8.920 1.00 82.25 189 SER A O 1
ATOM 1479 N N . ALA A 1 190 ? 11.711 9.438 -9.452 1.00 81.25 190 ALA A N 1
ATOM 1480 C CA . ALA A 1 190 ? 12.354 9.085 -8.184 1.00 81.25 190 ALA A CA 1
ATOM 1481 C C . ALA A 1 190 ? 13.698 9.807 -7.960 1.00 81.25 190 ALA A C 1
ATOM 1483 O O . ALA A 1 190 ? 14.079 10.076 -6.818 1.00 81.25 190 ALA A O 1
ATOM 1484 N N . ALA A 1 191 ? 14.432 10.149 -9.022 1.00 77.75 191 ALA A N 1
ATOM 1485 C CA . ALA A 1 191 ? 15.670 10.910 -8.889 1.00 77.75 191 ALA A CA 1
ATOM 1486 C C . ALA A 1 191 ? 15.407 12.375 -8.493 1.00 77.75 191 ALA A C 1
ATOM 1488 O O . ALA A 1 191 ? 16.134 12.908 -7.646 1.00 77.75 191 ALA A O 1
ATOM 1489 N N . VAL A 1 192 ? 14.365 13.000 -9.058 1.00 80.25 192 VAL A N 1
ATOM 1490 C CA . VAL A 1 192 ? 14.143 14.459 -8.986 1.00 80.25 192 VAL A CA 1
ATOM 1491 C C . VAL A 1 192 ? 12.994 14.905 -8.072 1.00 80.25 192 VAL A C 1
ATOM 1493 O O . VAL A 1 192 ? 13.035 16.025 -7.573 1.00 80.25 192 VAL A O 1
ATOM 1496 N N . ASP A 1 193 ? 11.994 14.061 -7.820 1.00 79.62 193 ASP A N 1
ATOM 1497 C CA . ASP A 1 193 ? 10.815 14.375 -7.007 1.00 79.62 193 ASP A CA 1
ATOM 1498 C C . ASP A 1 193 ? 10.953 13.779 -5.598 1.00 79.62 193 ASP A C 1
ATOM 1500 O O . ASP A 1 193 ? 10.979 12.565 -5.394 1.00 79.62 193 ASP A O 1
ATOM 1504 N N . GLU A 1 194 ? 11.035 14.649 -4.592 1.00 83.12 194 GLU A N 1
ATOM 1505 C CA . GLU A 1 194 ? 11.164 14.259 -3.181 1.00 83.12 194 GLU A CA 1
ATOM 1506 C C . GLU A 1 194 ? 9.906 13.597 -2.606 1.00 83.12 194 GLU A C 1
ATOM 1508 O O . GLU A 1 194 ? 9.957 12.995 -1.531 1.00 83.12 194 GLU A O 1
ATOM 1513 N N . ARG A 1 195 ? 8.769 13.690 -3.304 1.00 81.94 195 ARG A N 1
ATOM 1514 C CA . ARG A 1 195 ? 7.516 13.036 -2.900 1.00 81.94 195 ARG A CA 1
ATOM 1515 C C . ARG A 1 195 ? 7.517 11.541 -3.213 1.00 81.94 195 ARG A C 1
ATOM 1517 O O . ARG A 1 195 ? 6.623 10.839 -2.740 1.00 81.94 195 ARG A O 1
ATOM 1524 N N . ILE A 1 196 ? 8.488 11.073 -3.994 1.00 85.00 196 ILE A N 1
ATOM 1525 C CA . ILE A 1 196 ? 8.643 9.678 -4.396 1.00 85.00 196 ILE A CA 1
ATOM 1526 C C . ILE A 1 196 ? 9.532 8.936 -3.397 1.00 85.00 196 ILE A C 1
ATOM 1528 O O . ILE A 1 196 ? 10.600 9.400 -2.993 1.00 85.00 196 ILE A O 1
ATOM 1532 N N . ASP A 1 197 ? 9.099 7.740 -3.018 1.00 88.38 197 ASP A N 1
ATOM 1533 C CA . ASP A 1 197 ? 9.865 6.777 -2.243 1.00 88.38 197 ASP A CA 1
ATOM 1534 C C . ASP A 1 197 ? 10.993 6.196 -3.107 1.00 88.38 197 ASP A C 1
ATOM 1536 O O . ASP A 1 197 ? 10.854 5.190 -3.811 1.00 88.38 197 ASP A O 1
ATOM 1540 N N . LYS A 1 198 ? 12.149 6.862 -3.038 1.00 90.19 198 LYS A N 1
ATOM 1541 C CA . LYS A 1 198 ? 13.358 6.486 -3.780 1.00 90.19 198 LYS A CA 1
ATOM 1542 C C . LYS A 1 198 ? 13.834 5.076 -3.435 1.00 90.19 198 LYS A C 1
ATOM 1544 O O . LYS A 1 198 ? 14.410 4.403 -4.287 1.00 90.19 198 LYS A O 1
ATOM 1549 N N . GLN A 1 199 ? 13.599 4.620 -2.202 1.00 91.69 199 GLN A N 1
ATOM 1550 C CA . GLN A 1 199 ? 14.017 3.292 -1.768 1.00 91.69 199 GLN A CA 1
ATOM 1551 C C . GLN A 1 199 ? 13.147 2.214 -2.419 1.00 91.69 199 GLN A C 1
ATOM 1553 O O . GLN A 1 199 ? 13.690 1.243 -2.950 1.00 91.69 199 GLN A O 1
ATOM 1558 N N . ALA A 1 200 ? 11.826 2.401 -2.439 1.00 92.12 200 ALA A N 1
ATOM 1559 C CA . ALA A 1 200 ? 10.912 1.494 -3.131 1.00 92.12 200 ALA A CA 1
ATOM 1560 C C . ALA A 1 200 ? 11.163 1.469 -4.649 1.00 92.12 200 ALA A C 1
ATOM 1562 O O . ALA A 1 200 ? 11.236 0.390 -5.240 1.00 92.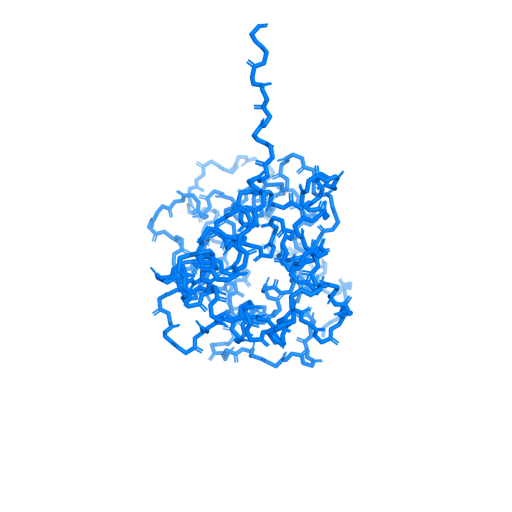12 200 ALA A O 1
ATOM 1563 N N . ALA A 1 201 ? 11.376 2.634 -5.272 1.00 90.81 201 ALA A N 1
ATOM 1564 C CA . ALA A 1 201 ? 11.706 2.727 -6.697 1.00 90.81 201 ALA A CA 1
ATOM 1565 C C . ALA A 1 201 ? 13.028 2.014 -7.037 1.00 90.81 201 ALA A C 1
ATOM 1567 O O . ALA A 1 201 ? 13.112 1.277 -8.024 1.00 90.81 201 ALA A O 1
ATOM 1568 N N . GLN A 1 202 ? 14.056 2.170 -6.194 1.00 90.69 202 GLN A N 1
ATOM 1569 C CA . GLN A 1 202 ? 15.335 1.479 -6.371 1.00 90.69 202 GLN A CA 1
ATOM 1570 C C . GLN A 1 202 ? 15.204 -0.036 -6.175 1.00 90.69 202 GLN A C 1
ATOM 1572 O O . GLN A 1 202 ? 15.819 -0.799 -6.919 1.00 90.69 202 GLN A O 1
ATOM 1577 N N . LYS A 1 203 ? 14.406 -0.484 -5.200 1.00 93.31 203 LYS A N 1
ATOM 1578 C CA . LYS A 1 203 ? 14.154 -1.908 -4.936 1.00 93.31 203 LYS A CA 1
ATOM 1579 C C . LYS A 1 203 ? 13.481 -2.591 -6.128 1.00 93.31 203 LYS A C 1
ATOM 1581 O O . LYS A 1 203 ? 13.980 -3.612 -6.596 1.00 93.31 203 LYS A O 1
ATOM 1586 N N . PHE A 1 204 ? 12.440 -1.963 -6.675 1.00 93.12 204 PHE A N 1
ATOM 1587 C CA . PHE A 1 204 ? 11.777 -2.414 -7.899 1.00 93.12 204 PHE A CA 1
ATOM 1588 C C . PHE A 1 204 ? 12.741 -2.436 -9.095 1.00 93.12 204 PHE A C 1
ATOM 1590 O O . PHE A 1 204 ? 12.817 -3.424 -9.817 1.00 93.12 204 PHE A O 1
ATOM 1597 N N . THR A 1 205 ? 13.554 -1.387 -9.256 1.00 88.75 205 THR A N 1
ATOM 1598 C CA . THR A 1 205 ? 14.559 -1.302 -10.331 1.00 88.75 205 THR A CA 1
ATOM 1599 C C . THR A 1 205 ? 15.622 -2.399 -10.237 1.00 88.75 205 THR A C 1
ATOM 1601 O O . THR A 1 205 ? 16.041 -2.937 -11.260 1.00 88.75 205 THR A O 1
ATOM 1604 N N . ASN A 1 206 ? 16.073 -2.745 -9.028 1.00 89.94 206 ASN A N 1
ATOM 1605 C CA . ASN A 1 206 ? 17.035 -3.831 -8.836 1.00 89.94 206 ASN A CA 1
ATOM 1606 C C . ASN A 1 206 ? 16.441 -5.170 -9.273 1.00 89.94 206 ASN A C 1
ATOM 1608 O O . ASN A 1 206 ? 17.065 -5.874 -10.059 1.00 89.94 206 ASN A O 1
ATOM 1612 N N . TRP A 1 207 ? 15.216 -5.466 -8.833 1.00 92.44 207 TRP A N 1
ATOM 1613 C CA . TRP A 1 207 ? 14.503 -6.672 -9.249 1.00 92.44 207 TRP A CA 1
ATOM 1614 C C . TRP A 1 207 ? 14.298 -6.724 -10.771 1.00 92.44 207 TRP A C 1
ATOM 1616 O O . TRP A 1 207 ? 14.545 -7.760 -11.385 1.00 92.44 207 TRP A O 1
ATOM 1626 N N . LEU A 1 208 ? 13.945 -5.599 -11.406 1.00 89.44 208 LEU A N 1
ATOM 1627 C CA . LEU A 1 208 ? 13.833 -5.527 -12.865 1.00 89.44 208 LEU A CA 1
ATOM 1628 C C . LEU A 1 208 ? 15.157 -5.841 -13.564 1.00 89.44 208 LEU A C 1
ATOM 1630 O O . LEU A 1 208 ? 15.160 -6.587 -14.531 1.00 89.44 208 LEU A O 1
ATOM 1634 N N . ASN A 1 209 ? 16.284 -5.312 -13.083 1.00 85.31 209 ASN A N 1
ATOM 1635 C CA . ASN A 1 209 ? 17.591 -5.601 -13.680 1.00 85.31 209 ASN A CA 1
ATOM 1636 C C . ASN A 1 209 ? 18.010 -7.074 -13.510 1.00 85.31 209 ASN A C 1
ATOM 1638 O O . ASN A 1 209 ? 18.768 -7.585 -14.332 1.00 85.31 209 ASN A O 1
ATOM 1642 N N . GLU A 1 210 ? 17.539 -7.752 -12.459 1.00 88.75 210 GLU A N 1
ATOM 1643 C CA . GLU A 1 210 ? 17.793 -9.180 -12.230 1.00 88.75 210 GLU A CA 1
ATOM 1644 C C . GLU A 1 210 ? 16.946 -10.072 -13.149 1.00 88.75 210 GLU A C 1
ATOM 1646 O O . GLU A 1 210 ? 17.463 -11.026 -13.728 1.00 88.75 210 GLU A O 1
ATOM 1651 N N . VAL A 1 211 ? 15.653 -9.764 -13.298 1.00 88.50 211 VAL A N 1
ATOM 1652 C CA . VAL A 1 211 ? 14.695 -10.591 -14.059 1.00 88.50 211 VAL A CA 1
ATOM 1653 C C . VAL A 1 211 ? 14.659 -10.218 -15.548 1.00 88.50 211 VAL A C 1
ATOM 1655 O O . VAL A 1 211 ? 14.409 -11.069 -16.401 1.00 88.50 211 VAL A O 1
ATOM 1658 N N . HIS A 1 212 ? 14.979 -8.966 -15.876 1.00 81.19 212 HIS A N 1
ATOM 1659 C CA . HIS A 1 212 ? 14.985 -8.399 -17.225 1.00 81.19 212 HIS A CA 1
ATOM 1660 C C . HIS A 1 212 ? 16.340 -7.718 -17.512 1.00 81.19 212 HIS A C 1
ATOM 1662 O O . HIS A 1 212 ? 16.422 -6.495 -17.629 1.00 81.19 212 HIS A O 1
ATOM 1668 N N . PRO A 1 213 ? 17.439 -8.482 -17.667 1.00 67.81 213 PRO A N 1
ATOM 1669 C CA . PRO A 1 213 ? 18.801 -7.939 -17.767 1.00 67.81 213 PRO A CA 1
ATOM 1670 C C . PRO A 1 213 ? 19.048 -7.025 -18.981 1.00 67.81 213 PRO A C 1
ATOM 1672 O O . PRO A 1 213 ? 19.996 -6.241 -18.975 1.00 67.81 213 PRO A O 1
ATOM 1675 N N . GLY A 1 214 ? 18.177 -7.056 -19.998 1.00 64.31 214 GLY A N 1
ATOM 1676 C CA . GLY A 1 214 ? 18.189 -6.100 -21.116 1.00 64.31 214 GLY A CA 1
ATOM 1677 C C . GLY A 1 214 ? 17.849 -4.653 -20.721 1.00 64.31 214 GLY A C 1
ATOM 1678 O O . GLY A 1 214 ? 17.954 -3.757 -21.553 1.00 64.31 214 GLY A O 1
ATOM 1679 N N . PHE A 1 215 ? 17.457 -4.422 -19.465 1.00 63.12 215 PHE A N 1
ATOM 1680 C CA . PHE A 1 215 ? 17.015 -3.133 -18.943 1.00 63.12 215 PHE A CA 1
ATOM 1681 C C . PHE A 1 215 ? 18.164 -2.196 -18.524 1.00 63.12 215 PHE A C 1
ATOM 1683 O O . PHE A 1 215 ? 17.946 -0.991 -18.499 1.00 63.12 215 PHE A O 1
ATOM 1690 N N . ALA A 1 216 ? 19.372 -2.715 -18.236 1.00 53.59 216 ALA A N 1
ATOM 1691 C CA . ALA A 1 216 ? 20.599 -1.982 -17.861 1.00 53.59 216 ALA A CA 1
ATOM 1692 C C . ALA A 1 216 ? 20.383 -0.541 -17.343 1.00 53.59 216 ALA A C 1
ATOM 1694 O O . ALA A 1 216 ? 20.871 0.437 -17.919 1.00 53.59 216 ALA A O 1
ATOM 1695 N N . VAL A 1 217 ? 19.640 -0.393 -16.245 1.00 53.44 217 VAL A N 1
ATOM 1696 C CA . VAL A 1 217 ? 19.307 0.934 -15.720 1.00 53.44 217 VAL A CA 1
ATOM 1697 C C . VAL A 1 217 ? 20.441 1.508 -14.887 1.00 53.44 217 VAL A C 1
ATOM 1699 O O . VAL A 1 217 ? 21.006 0.846 -14.013 1.00 53.44 217 VAL A O 1
ATOM 1702 N N . ARG A 1 218 ? 20.749 2.792 -15.115 1.00 52.09 218 ARG A N 1
ATOM 1703 C CA . ARG A 1 218 ? 21.673 3.557 -14.268 1.00 52.09 218 ARG A CA 1
ATOM 1704 C C . ARG A 1 218 ? 21.124 3.602 -12.841 1.00 52.09 218 ARG A C 1
ATOM 1706 O O . ARG A 1 218 ? 20.032 4.114 -12.623 1.00 52.09 218 ARG A O 1
ATOM 1713 N N . LYS A 1 219 ? 21.894 3.092 -11.871 1.00 53.59 219 LYS A N 1
ATOM 1714 C CA . LYS A 1 219 ? 21.573 3.187 -10.434 1.00 53.59 219 LYS A CA 1
ATOM 1715 C C . LYS A 1 219 ? 21.121 4.608 -10.085 1.00 53.59 219 LYS A C 1
ATOM 1717 O O . LYS A 1 219 ? 21.807 5.564 -10.458 1.00 53.59 219 LYS A O 1
ATOM 1722 N N . ILE A 1 220 ? 20.011 4.741 -9.355 1.00 54.75 220 ILE A N 1
ATOM 1723 C CA . ILE A 1 220 ? 19.581 6.040 -8.834 1.00 54.75 220 ILE A CA 1
ATOM 1724 C C . ILE A 1 220 ? 20.701 6.514 -7.895 1.00 54.75 220 ILE A C 1
ATOM 1726 O O . ILE A 1 220 ? 21.110 5.751 -7.011 1.00 54.75 220 ILE A O 1
ATOM 1730 N N . PRO A 1 221 ? 21.261 7.721 -8.087 1.00 48.59 221 PRO A N 1
ATOM 1731 C CA . PRO A 1 221 ? 22.357 8.197 -7.258 1.00 48.59 221 PRO A CA 1
ATOM 1732 C C . PRO A 1 221 ? 21.932 8.204 -5.788 1.00 48.59 221 PRO A C 1
ATOM 1734 O O . PRO A 1 221 ? 20.969 8.874 -5.417 1.00 48.59 221 PRO A O 1
ATOM 1737 N N . SER A 1 222 ? 22.639 7.459 -4.938 1.00 43.88 222 SER A N 1
ATOM 1738 C CA . SER A 1 222 ? 22.437 7.562 -3.493 1.00 43.88 222 SER A CA 1
ATOM 1739 C C . SER A 1 222 ? 22.855 8.963 -3.032 1.00 43.88 222 SER A C 1
ATOM 1741 O O . SER A 1 222 ? 23.907 9.446 -3.469 1.00 43.88 222 SER A O 1
ATOM 1743 N N . PRO A 1 223 ? 22.077 9.635 -2.164 1.00 42.12 223 PRO A N 1
ATOM 1744 C CA . PRO A 1 223 ? 22.487 10.922 -1.628 1.00 42.12 223 PRO A CA 1
ATOM 1745 C C . PRO A 1 223 ? 23.795 10.732 -0.855 1.00 42.12 223 PRO A C 1
ATOM 1747 O O . PRO A 1 223 ? 23.891 9.882 0.031 1.00 42.12 223 PRO A O 1
ATOM 1750 N N . ARG A 1 224 ? 24.826 11.502 -1.223 1.00 38.09 224 ARG A N 1
ATOM 1751 C CA . ARG A 1 224 ? 26.062 11.569 -0.442 1.00 38.09 224 ARG A CA 1
ATOM 1752 C C . ARG A 1 224 ? 25.689 12.119 0.931 1.00 38.09 224 ARG A C 1
ATOM 1754 O O . ARG A 1 224 ? 25.253 13.261 1.028 1.00 38.09 224 ARG A O 1
ATOM 1761 N N . LEU A 1 225 ? 25.865 11.311 1.974 1.00 38.69 225 LEU A N 1
ATOM 1762 C CA . LEU A 1 225 ? 25.956 11.812 3.339 1.00 38.69 225 LEU A CA 1
ATOM 1763 C C . LEU A 1 225 ? 27.235 12.654 3.401 1.00 38.69 225 LEU A C 1
ATOM 1765 O O . LEU A 1 225 ? 28.331 12.120 3.551 1.00 38.69 225 LEU A O 1
ATOM 1769 N N . THR A 1 226 ? 27.116 13.957 3.170 1.00 42.34 226 THR A N 1
ATOM 1770 C CA . THR A 1 226 ? 28.168 14.903 3.536 1.00 42.34 226 THR A CA 1
ATOM 1771 C C . THR A 1 226 ? 28.128 15.035 5.051 1.00 42.34 226 THR A C 1
ATOM 1773 O O . THR A 1 226 ? 27.100 15.441 5.597 1.00 42.34 226 THR A O 1
ATOM 1776 N N . GLY A 1 227 ? 29.203 14.578 5.696 1.00 38.62 227 GLY A N 1
ATOM 1777 C CA . GLY A 1 227 ? 29.455 14.783 7.122 1.00 38.62 227 GLY A CA 1
ATOM 1778 C C . GLY A 1 227 ? 29.816 16.218 7.464 1.00 38.62 227 GLY A C 1
ATOM 1779 O O . GLY A 1 227 ? 29.910 17.050 6.532 1.00 38.62 227 GLY A O 1
#

pLDDT: mean 70.01, std 19.52, range [26.81, 95.44]

Sequence (227 aa):
MNLSQFGTWFREVLSIPSTSLGGSSKVEELFHSIAQHAKVKIVTDVDDLSGAKQFLETLKDPVQLKAFQKLCMSGKSRGKVAASLAGKYGDAAMAFALCTKALPTKYEKAALKSVRDAMTARWKANSEITPVTIYKWIAPTLPIADEDLFRPAVTEILYGSSSDDRIVHEFLWTHLEEDYVRIGRVQFSAAVDERIDKQAAQKFTNWLNEVHPGFAVRKIPSPRLTG

Radius of gyration: 19.82 Å; chains: 1; bounding box: 58×32×55 Å

Foldseek 3Di:
DDPVVCVVVVVVVPPDPPDDPPDLVVLVVVLCVLQVVFDPDQCLPLVDLVLLVVVVVLLVDLVSLVSLLVQLPPPVRLQVSLSSSCRRRHLLNLLQNLLPDDDDDPSNVSSSVSNLLSNLQNLLVDPVRALVSSCVSHPPVDVQQLLSCQFPSNLSNRVSNHPDVVSSLVVSCVVLVVDLVSLVVNLVCLLPPPRGNVVNNQVSVVVCCVVPVVSPDDRRDDDPPDD

Organism: NCBI:txid2874970